Protein 2IM9 (pdb70)

Organism: Legionella pneumophila subsp. pneumophila (strain Philadelphia 1 / ATCC 33152 / DSM 7513) (NCBI:txid272624)

Solvent-accessible surface area: 14386 Å² total; per-residue (Å²): 126,5,42,48,35,9,116,94,0,43,58,33,2,95,136,19,6,120,102,45,88,150,130,62,14,34,66,19,2,25,95,1,0,40,129,6,95,48,25,113,54,36,139,26,0,4,0,13,0,33,142,12,92,38,4,24,65,2,75,16,16,22,43,0,1,10,17,66,12,0,0,14,1,0,0,0,0,0,2,0,50,33,14,94,25,0,62,77,0,5,72,21,0,11,1,81,94,7,129,97,37,15,38,37,40,17,51,10,20,9,23,4,11,10,42,65,0,65,162,21,13,0,3,102,46,26,0,68,66,0,101,40,146,162,146,110,53,31,13,88,130,0,64,2,80,0,50,36,33,70,33,2,93,72,29,83,59,115,23,2,56,34,92,181,150,68,132,112,43,26,101,115,36,16,108,64,1,55,66,105,0,166,90,39,128,68,39,119,4,101,5,21,18,0,9,17,117,15,0,8,26,146,114,130,51,40,119,76,1,5,69,55,2,44,47,4,0,0,0,0,2,0,48,13,136,51,86,27,135,152,111,58,1,1,38,30,1,11,35,31,5,0,0,0,0,77,74,147,143,87,7,39,0,6,2,0,8,82,149,121,37,93,2,15,34,25,18,0,43,72,58,0,63,148,14,84,103,24,117,34,21,101,0,0,0,0,0,26,24,75,18,155,153,25,80,30,98,137,90

B-factor: mean 21.65, std 7.44, range [11.05, 52.7]

Foldseek 3Di:
DQVVQVVVVQVVLQVVLVVVVVDWLLVQLVVLLVVLFPAFADVPQAALDCPALFAHHHHAGRRYYAQVNSVLQSLLSSQARHSVSSSQASLLQQFQLSDGDPVRGQPACFPRRVVRCVVQQFKDWCQQCLPDPVRGGQKDWFKWWAQQLQLLVQDDLVRGHHPDDDVVSSVVSSVVSSVVSNPDDIDIGTAIFRFPCRCQPVNHGPVSRVVPADRFKKKWWFFRFAACCVPRNTRGTTDGIAGWHADPNFTWGFGNDPVVRGTDTDRPSVVVSVVVVDPGTTGMIIMHTGDTHHDHNHD

Radius of gyration: 19.16 Å; Cα contacts (8 Å, |Δi|>4): 624; chains: 1; bounding box: 38×52×51 Å

InterPro domains:
  IPR010846 N-acetylmuramoyl-L-alanine amidase-like [PF07313] (82-327)
  IPR038765 Papain-like cysteine peptidase superfamily [SSF54001] (52-350)

Nearest PDB structures (foldseek):
  2im9-assembly1_A  TM=1.003E+00  e=8.802E-66  Legionella pneumophila subsp. pneumophila str. Philadelphia 1
  4h4j-assembly1_A  TM=7.558E-01  e=6.347E-14  Bacteroides uniformis ATCC 8492
  4q5k-assembly1_A  TM=7.364E-01  e=7.614E-14  Bacteroides uniformis ATCC 8492
  2p1g-assembly1_A  TM=7.403E-01  e=3.471E-13  Bacteroides fragilis YCH46
  2p1g-assembly2_B  TM=7.575E-01  e=1.319E-12  Bacteroides fragilis YCH46

CATH classification: 1.10.3670.10 (+2 more: 2.30.260.10, 1.10.287.520)

Structure (mmCIF, N/CA/C/O backbone):
data_2IM9
#
_entry.id   2IM9
#
_cell.length_a   48.892
_cell.length_b   71.052
_cell.length_c   83.904
_cell.angle_alpha   90.00
_cell.angle_beta   90.00
_cell.angle_gamma   90.00
#
_symmetry.space_group_name_H-M   'P 21 21 21'
#
loop_
_entity.id
_entity.type
_entity.pdbx_description
1 polymer 'Hypothetical protein'
2 water water
#
loop_
_atom_site.group_PDB
_atom_site.id
_atom_site.type_symbol
_atom_site.label_atom_id
_atom_site.label_alt_id
_atom_site.label_comp_id
_atom_site.label_asym_id
_atom_site.label_entity_id
_atom_site.label_seq_id
_atom_site.pdbx_PDB_ins_code
_atom_site.Cartn_x
_atom_site.Cartn_y
_atom_site.Cartn_z
_atom_site.occupancy
_atom_site.B_iso_or_equiv
_atom_site.auth_seq_id
_atom_site.auth_comp_id
_atom_site.auth_asym_id
_atom_site.auth_atom_id
_atom_site.pdbx_PDB_model_num
ATOM 1 N N . ASN A 1 26 ? 10.878 31.516 25.860 1.00 25.46 49 ASN A N 1
ATOM 2 C CA . ASN A 1 26 ? 9.823 32.354 25.220 1.00 23.64 49 ASN A CA 1
ATOM 3 C C . ASN A 1 26 ? 9.264 31.588 24.064 1.00 22.09 49 ASN A C 1
ATOM 4 O O . ASN A 1 26 ? 9.724 31.727 22.912 1.00 20.91 49 ASN A O 1
ATOM 9 N N . SER A 1 27 ? 8.265 30.778 24.387 1.00 20.22 50 SER A N 1
ATOM 10 C CA . SER A 1 27 ? 7.650 29.889 23.411 1.00 18.71 50 SER A CA 1
ATOM 11 C C . SER A 1 27 ? 7.035 30.595 22.224 1.00 18.06 50 SER A C 1
ATOM 12 O O . SER A 1 27 ? 7.185 30.118 21.106 1.00 17.55 50 SER A O 1
ATOM 15 N N . ALA A 1 28 ? 6.353 31.718 22.444 1.00 17.65 51 ALA A N 1
ATOM 16 C CA . ALA A 1 28 ? 5.779 32.438 21.307 1.00 17.41 51 ALA A CA 1
ATOM 17 C C . ALA A 1 28 ? 6.865 32.899 20.337 1.00 17.00 51 ALA A C 1
ATOM 18 O O . ALA A 1 28 ? 6.699 32.801 19.122 1.00 17.55 51 ALA A O 1
ATOM 20 N N . ALA A 1 29 ? 7.980 33.391 20.870 1.00 16.60 52 ALA A N 1
ATOM 21 C CA . ALA A 1 29 ? 9.079 33.881 20.019 1.00 16.73 52 ALA A CA 1
ATOM 22 C C . ALA A 1 29 ? 9.735 32.755 19.235 1.00 16.33 52 ALA A C 1
ATOM 23 O O . ALA A 1 29 ? 10.105 32.923 18.072 1.00 15.64 52 ALA A O 1
ATOM 25 N N . ILE A 1 30 ? 9.887 31.606 19.891 1.00 15.91 53 ILE A N 1
ATOM 26 C CA . ILE A 1 30 ? 10.445 30.428 19.252 1.00 15.93 53 ILE A CA 1
ATOM 27 C C . ILE A 1 30 ? 9.567 29.983 18.077 1.00 15.68 53 ILE A C 1
ATOM 28 O O . ILE A 1 30 ? 10.057 29.721 16.973 1.00 14.98 53 ILE A O 1
ATOM 33 N N . GLU A 1 31 ? 8.260 29.941 18.311 1.00 15.53 54 GLU A N 1
ATOM 34 C CA . GLU A 1 31 ? 7.321 29.587 17.247 1.00 16.37 54 GLU A CA 1
ATOM 35 C C . GLU A 1 31 ? 7.346 30.594 16.103 1.00 17.34 54 GLU A C 1
ATOM 36 O O . GLU A 1 31 ? 7.211 30.211 14.929 1.00 17.40 54 GLU A O 1
ATOM 42 N N . GLU A 1 32 ? 7.518 31.873 16.435 1.00 17.80 55 GLU A N 1
ATOM 43 C CA . GLU A 1 32 ? 7.548 32.920 15.406 1.00 19.05 55 GLU A CA 1
ATOM 44 C C . GLU A 1 32 ? 8.742 32.748 14.503 1.00 19.02 55 GLU A C 1
ATOM 45 O O . GLU A 1 32 ? 8.626 32.913 13.278 1.00 19.40 55 GLU A O 1
ATOM 51 N N . GLN A 1 33 ? 9.887 32.413 15.096 1.00 18.98 56 GLN A N 1
ATOM 52 C CA . GLN A 1 33 ? 11.097 32.104 14.321 1.00 20.38 56 GLN A CA 1
ATOM 53 C C . GLN A 1 33 ? 10.840 30.921 13.394 1.00 18.96 56 GLN A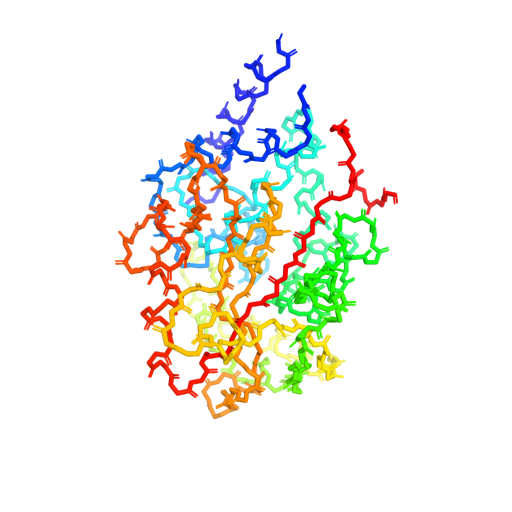 C 1
ATOM 54 O O . GLN A 1 33 ? 11.241 30.935 12.215 1.00 18.83 56 GLN A O 1
ATOM 60 N N . ALA A 1 34 ? 10.190 29.886 13.930 1.00 17.88 57 ALA A N 1
ATOM 61 C CA . ALA A 1 34 ? 9.860 28.701 13.125 1.00 17.41 57 ALA A CA 1
ATOM 62 C C . ALA A 1 34 ? 8.908 29.028 11.982 1.00 17.36 57 ALA A C 1
ATOM 63 O O . ALA A 1 34 ? 9.060 28.485 10.885 1.00 17.28 57 ALA A O 1
ATOM 65 N N . ASN A 1 35 ? 7.906 29.878 12.236 1.00 17.78 58 ASN A N 1
ATOM 66 C CA . ASN A 1 35 ? 6.990 30.307 11.166 1.00 17.87 58 ASN A CA 1
ATOM 67 C C . ASN A 1 35 ? 7.752 30.921 9.991 1.00 18.37 58 ASN A C 1
ATOM 68 O O . ASN A 1 35 ? 7.486 30.593 8.834 1.00 17.76 58 ASN A O 1
ATOM 73 N N . SER A 1 36 ? 8.719 31.787 10.289 1.00 18.38 59 SER A N 1
ATOM 74 C CA . SER A 1 36 ? 9.510 32.432 9.250 1.00 19.40 59 SER A CA 1
ATOM 75 C C . SER A 1 36 ? 10.343 31.402 8.474 1.00 19.24 59 SER A C 1
ATOM 76 O O . SER A 1 36 ? 10.305 31.387 7.247 1.00 19.15 59 SER A O 1
ATOM 79 N N . SER A 1 37 ? 11.036 30.509 9.189 1.00 18.57 60 SER A N 1
ATOM 80 C CA A SER A 1 37 ? 11.890 29.486 8.566 0.50 18.16 60 SER A CA 1
ATOM 81 C CA B SER A 1 37 ? 11.890 29.489 8.567 0.50 18.52 60 SER A CA 1
ATOM 82 C C . SER A 1 37 ? 11.120 28.468 7.726 1.00 18.56 60 SER A C 1
ATOM 83 O O . SER A 1 37 ? 11.563 28.080 6.635 1.00 18.82 60 SER A O 1
ATOM 88 N N . ILE A 1 38 ? 9.974 28.037 8.237 1.00 17.23 61 ILE A N 1
ATOM 89 C CA . ILE A 1 38 ? 9.125 27.059 7.552 1.00 17.38 61 ILE A CA 1
ATOM 90 C C . ILE A 1 38 ? 8.467 27.657 6.303 1.00 17.53 61 ILE A C 1
ATOM 91 O O . ILE A 1 38 ? 8.434 27.010 5.248 1.00 17.35 61 ILE A O 1
ATOM 96 N N . ARG A 1 39 ? 7.954 28.888 6.420 1.00 18.56 62 ARG A N 1
ATOM 97 C CA . ARG A 1 39 ? 7.418 29.590 5.258 1.00 20.02 62 ARG A CA 1
ATOM 98 C C . ARG A 1 39 ? 8.454 29.595 4.142 1.00 21.16 62 ARG A C 1
ATOM 99 O O . ARG A 1 39 ? 8.128 29.274 2.996 1.00 21.56 62 ARG A O 1
ATOM 107 N N . LYS A 1 40 ? 9.697 29.961 4.484 1.00 21.92 63 LYS A N 1
ATOM 108 C CA . LYS A 1 40 ? 10.793 30.008 3.507 1.00 23.05 63 LYS A CA 1
ATOM 109 C C . LYS A 1 40 ? 11.139 28.645 2.954 1.00 22.08 63 LYS A C 1
ATOM 110 O O . LYS A 1 40 ? 11.393 28.514 1.751 1.00 22.07 63 LYS A O 1
ATOM 116 N N . LEU A 1 41 ? 11.156 27.630 3.820 1.00 21.04 64 LEU A N 1
ATOM 117 C CA . LEU A 1 41 ? 11.436 26.273 3.371 1.00 21.56 64 LEU A CA 1
ATOM 118 C C . LEU A 1 41 ? 10.499 25.883 2.237 1.00 21.58 64 LEU A C 1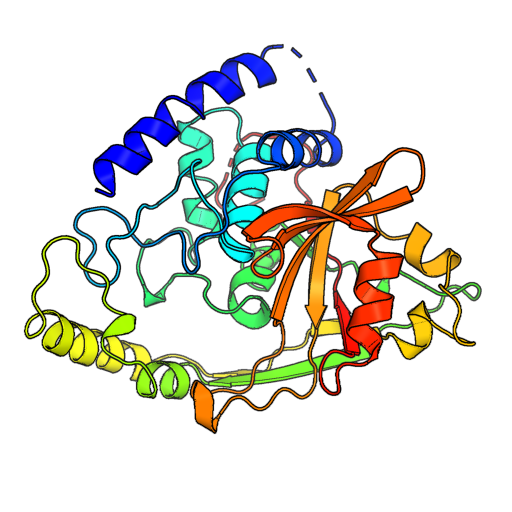
ATOM 119 O O . LEU A 1 41 ? 10.951 25.403 1.195 1.00 21.09 64 LEU A O 1
ATOM 124 N N . TYR A 1 42 ? 9.200 26.117 2.431 1.00 21.81 65 TYR A N 1
ATOM 125 C CA . TYR A 1 42 ? 8.204 25.740 1.421 1.00 22.49 65 TYR A CA 1
ATOM 126 C C . TYR A 1 42 ? 8.332 26.495 0.123 1.00 24.38 65 TYR A C 1
ATOM 127 O O . TYR A 1 42 ? 8.120 25.919 -0.939 1.00 25.35 65 TYR A O 1
ATOM 136 N N . HIS A 1 43 ? 8.693 27.769 0.205 1.00 26.82 66 HIS A N 1
ATOM 137 C CA . HIS A 1 43 ? 8.973 28.549 -1.000 1.00 29.77 66 HIS A CA 1
ATOM 138 C C . HIS A 1 43 ? 10.032 27.845 -1.842 1.00 31.13 66 HIS A C 1
ATOM 139 O O . HIS A 1 43 ? 9.865 27.704 -3.053 1.00 31.76 66 HIS A O 1
ATOM 146 N N . THR A 1 44 ? 11.086 27.353 -1.193 1.00 32.26 67 THR A N 1
ATOM 147 C CA . THR A 1 44 ? 12.121 26.578 -1.881 1.00 33.73 67 THR A CA 1
ATOM 148 C C . THR A 1 44 ? 11.574 25.245 -2.387 1.00 34.21 67 THR A C 1
ATOM 149 O O . THR A 1 44 ? 11.768 24.899 -3.559 1.00 35.14 67 THR A O 1
ATOM 153 N N . LEU A 1 45 ? 10.890 24.503 -1.517 1.00 34.38 68 LEU A N 1
ATOM 154 C CA . LEU A 1 45 ? 10.391 23.175 -1.872 1.00 34.86 68 LEU A CA 1
ATOM 155 C C . LEU A 1 45 ? 9.372 23.216 -2.999 1.00 35.31 68 LEU A C 1
ATOM 156 O O . LEU A 1 45 ? 9.432 22.400 -3.916 1.00 35.54 68 LEU A O 1
ATOM 161 N N . ASN A 1 46 ? 8.445 24.169 -2.930 1.00 35.45 69 ASN A N 1
ATOM 162 C CA . ASN A 1 46 ? 7.342 24.223 -3.886 1.00 36.24 69 ASN A CA 1
ATOM 163 C C . ASN A 1 46 ? 7.746 24.655 -5.296 1.00 37.19 69 ASN A C 1
ATOM 164 O O . ASN A 1 46 ? 6.936 24.569 -6.221 1.00 37.56 69 ASN A O 1
ATOM 169 N N . THR A 1 47 ? 8.983 25.119 -5.459 1.00 38.29 70 THR A N 1
ATOM 170 C CA . THR A 1 47 ? 9.498 25.416 -6.794 1.00 39.66 70 THR A CA 1
ATOM 171 C C . THR A 1 47 ? 10.102 24.148 -7.382 1.00 40.00 70 THR A C 1
ATOM 172 O O . THR A 1 47 ? 10.139 23.982 -8.604 1.00 41.03 70 THR A O 1
ATOM 176 N N . THR A 1 51 ? 8.933 15.572 -6.257 1.00 32.14 74 THR A N 1
ATOM 177 C CA . THR A 1 51 ? 9.817 14.471 -5.876 1.00 31.12 74 THR A CA 1
ATOM 178 C C . THR A 1 51 ? 9.077 13.511 -4.948 1.00 29.75 74 THR A C 1
ATOM 179 O O . THR A 1 51 ? 8.083 13.885 -4.312 1.00 29.82 74 THR A O 1
ATOM 183 N N . SER A 1 52 ? 9.583 12.280 -4.864 1.00 27.55 75 SER A N 1
ATOM 184 C CA . SER A 1 52 ? 8.991 11.232 -4.039 1.00 25.27 75 SER A CA 1
ATOM 185 C C . SER A 1 52 ? 8.952 11.613 -2.549 1.00 23.97 75 SER A C 1
ATOM 186 O O . SER A 1 52 ? 9.709 12.487 -2.090 1.00 22.69 75 SER A O 1
ATOM 189 N N . MET A 1 53 ? 8.067 10.960 -1.804 1.00 22.16 76 MET A N 1
ATOM 190 C CA . MET A 1 53 ? 7.947 11.249 -0.376 1.00 20.86 76 MET A CA 1
ATOM 191 C C . MET A 1 53 ? 9.239 10.876 0.347 1.00 20.65 76 MET A C 1
ATOM 192 O O . MET A 1 53 ? 9.670 11.606 1.231 1.00 19.15 76 MET A O 1
ATOM 197 N N . ALA A 1 54 ? 9.866 9.761 -0.043 1.00 19.59 77 ALA A N 1
ATOM 198 C CA . ALA A 1 54 ? 11.143 9.378 0.569 1.00 20.58 77 ALA A CA 1
ATOM 199 C C . ALA A 1 54 ? 12.228 10.444 0.347 1.00 20.41 77 ALA A C 1
ATOM 200 O O . ALA A 1 54 ? 13.010 10.760 1.258 1.00 19.98 77 ALA A O 1
ATOM 202 N N . ASP A 1 55 ? 12.255 11.025 -0.853 1.00 20.63 78 ASP A N 1
ATOM 203 C CA . ASP A 1 55 ? 13.218 12.082 -1.155 1.00 21.40 78 ASP A CA 1
ATOM 204 C C . ASP A 1 55 ? 12.897 13.373 -0.406 1.00 20.46 78 ASP A C 1
ATOM 205 O O . ASP A 1 55 ? 13.806 14.082 0.007 1.00 20.29 78 ASP A O 1
ATOM 210 N N . ARG A 1 56 ? 11.615 13.674 -0.231 1.00 19.41 79 ARG A N 1
ATOM 211 C CA . ARG A 1 56 ? 11.217 14.806 0.626 1.00 18.60 79 ARG A CA 1
ATOM 212 C C . ARG A 1 56 ? 11.722 14.623 2.068 1.00 17.86 79 ARG A C 1
ATOM 213 O O . ARG A 1 56 ? 12.296 15.526 2.681 1.00 16.87 79 ARG A O 1
ATOM 221 N N . ILE A 1 57 ? 11.481 13.437 2.606 1.00 17.50 80 ILE A N 1
ATOM 222 C CA . ILE A 1 57 ? 11.939 13.113 3.963 1.00 16.52 80 ILE A CA 1
ATOM 223 C C . ILE A 1 57 ? 13.450 13.241 4.039 1.00 17.04 80 ILE A C 1
ATOM 224 O O . ILE A 1 57 ? 13.966 13.772 5.003 1.00 15.98 80 ILE A O 1
ATOM 229 N N . SER A 1 58 ? 14.165 12.748 3.021 1.00 17.45 81 SER A N 1
ATOM 230 C CA A SER A 1 58 ? 15.624 12.842 3.042 0.50 17.91 81 SER A CA 1
ATOM 231 C CA B SER A 1 58 ? 15.623 12.845 3.000 0.50 17.80 81 SER A CA 1
ATOM 232 C C . SER A 1 58 ? 16.087 14.295 3.016 1.00 17.95 81 SER A C 1
ATOM 233 O O . SER A 1 58 ? 16.949 14.676 3.795 1.00 18.50 81 SER A O 1
ATOM 238 N N . GLN A 1 59 ? 15.508 15.101 2.125 1.00 18.26 82 GLN A N 1
ATOM 239 C CA . GLN A 1 59 ? 15.894 16.498 1.992 1.00 18.65 82 GLN A CA 1
ATOM 240 C C . GLN A 1 59 ? 15.591 17.306 3.235 1.00 18.25 82 GLN A C 1
ATOM 241 O O . GLN A 1 59 ? 16.448 18.029 3.725 1.00 18.38 82 GLN A O 1
ATOM 247 N N . ILE A 1 60 ? 14.383 17.140 3.775 1.00 17.00 83 ILE A N 1
ATOM 248 C CA . ILE A 1 60 ? 13.966 17.901 4.962 1.00 17.14 83 ILE A CA 1
ATOM 249 C C . ILE A 1 60 ? 14.743 17.467 6.216 1.00 16.78 83 ILE A C 1
ATOM 250 O O . ILE A 1 60 ? 15.213 18.298 6.995 1.00 16.78 83 ILE A O 1
ATOM 255 N N . SER A 1 61 ? 14.890 16.158 6.403 1.00 16.82 84 SER A N 1
ATOM 256 C CA . SER A 1 61 ? 15.680 15.676 7.522 1.00 16.37 84 SER A CA 1
ATOM 257 C C . SER A 1 61 ? 17.129 16.203 7.439 1.00 16.99 84 SER A C 1
ATOM 258 O O . SER A 1 61 ? 17.696 16.627 8.441 1.00 16.41 84 SER A O 1
ATOM 261 N N . ALA A 1 62 ? 17.695 16.240 6.230 1.00 16.66 85 ALA A N 1
ATOM 262 C CA . ALA A 1 62 ? 19.059 16.755 6.024 1.00 18.10 85 ALA A CA 1
ATOM 263 C C . ALA A 1 62 ? 19.181 18.239 6.367 1.00 18.98 85 ALA A C 1
ATOM 264 O O . ALA A 1 62 ? 20.188 18.670 6.921 1.00 19.84 85 ALA A O 1
ATOM 266 N N . TYR A 1 63 ? 18.142 18.997 6.061 1.00 20.66 86 TYR A N 1
ATOM 267 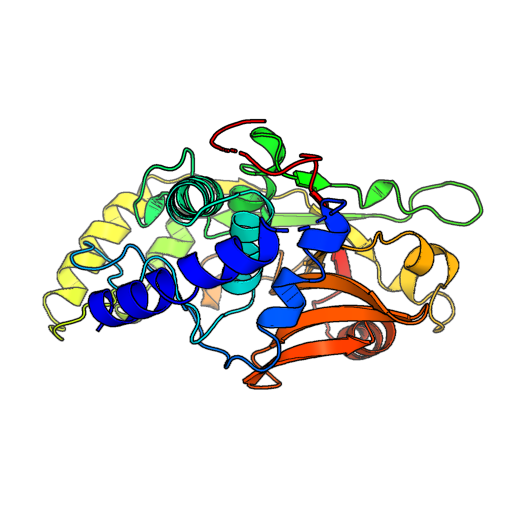C CA . TYR A 1 63 ? 18.143 20.451 6.273 1.00 22.51 86 TYR A CA 1
ATOM 268 C C . TYR A 1 63 ? 18.390 20.799 7.740 1.00 22.22 86 TYR A C 1
ATOM 269 O O . TYR A 1 63 ? 18.963 21.851 8.054 1.00 23.27 86 TYR A O 1
ATOM 278 N N . PHE A 1 64 ? 17.961 19.912 8.640 1.00 21.11 87 PHE A N 1
ATOM 279 C CA . PHE A 1 64 ? 18.111 20.141 10.081 1.00 20.75 87 PHE A CA 1
ATOM 280 C C . PHE A 1 64 ? 19.329 19.474 10.705 1.00 20.10 87 PHE A C 1
ATOM 281 O O . PHE A 1 64 ? 19.483 19.527 11.909 1.00 19.58 87 PHE A O 1
ATOM 289 N N . LYS A 1 65 ? 20.176 18.811 9.910 1.00 20.84 88 LYS A N 1
ATOM 290 C CA . LYS A 1 65 ? 21.405 18.239 10.482 1.00 21.65 88 LYS A CA 1
ATOM 291 C C . LYS A 1 65 ? 22.214 19.336 11.181 1.00 21.37 88 LYS A C 1
ATOM 292 O O . LYS A 1 65 ? 22.310 20.468 10.676 1.00 21.79 88 LYS A O 1
ATOM 298 N N . GLY A 1 66 ? 22.776 18.994 12.337 1.00 20.98 89 GLY A N 1
ATOM 299 C CA . GLY A 1 66 ? 23.570 19.925 13.128 1.00 20.95 89 GLY A CA 1
ATOM 300 C C . GLY A 1 66 ? 22.798 20.776 14.120 1.00 20.47 89 GLY A C 1
ATOM 301 O O . GLY A 1 66 ? 23.403 21.461 14.943 1.00 20.61 89 GLY A O 1
ATOM 302 N N . THR A 1 67 ? 21.467 20.740 14.049 1.00 19.61 90 THR A N 1
ATOM 303 C CA . THR A 1 67 ? 20.611 21.415 15.035 1.00 19.24 90 THR A CA 1
ATOM 304 C C . THR A 1 67 ? 20.737 20.748 16.402 1.00 18.87 90 THR A C 1
ATOM 305 O O . THR A 1 67 ? 20.749 19.516 16.507 1.00 18.40 90 THR A O 1
ATOM 309 N N . LYS A 1 68 ? 20.811 21.558 17.456 1.00 18.63 91 LYS A N 1
ATOM 310 C CA . LYS A 1 68 ? 21.128 21.044 18.775 1.00 19.29 91 LYS A CA 1
ATOM 311 C C . LYS A 1 68 ? 20.032 20.152 19.336 1.00 19.31 91 LYS A C 1
ATOM 312 O O . LYS A 1 68 ? 18.860 20.284 18.969 1.00 19.23 91 LYS A O 1
ATOM 318 N N . TYR A 1 69 ? 20.436 19.273 20.243 1.00 18.75 92 TYR A N 1
ATOM 319 C CA . TYR A 1 69 ? 19.534 18.405 20.963 1.00 18.93 92 TYR A CA 1
ATOM 320 C C . TYR A 1 69 ? 18.936 19.170 22.128 1.00 18.49 92 TYR A C 1
ATOM 321 O O . TYR A 1 69 ? 19.671 19.809 22.893 1.00 19.23 92 TYR A O 1
ATOM 330 N N . ILE A 1 70 ? 17.609 19.143 22.249 1.00 18.13 93 ILE A N 1
ATOM 331 C CA . ILE A 1 70 ? 16.939 19.629 23.455 1.00 18.21 93 ILE A CA 1
ATOM 332 C C . ILE A 1 70 ? 15.983 18.549 23.947 1.00 18.61 93 ILE A C 1
ATOM 333 O O . ILE A 1 70 ? 15.043 18.188 23.243 1.00 17.93 93 ILE A O 1
ATOM 338 N N . LEU A 1 71 ? 16.231 18.029 25.142 1.00 18.32 94 LEU A N 1
ATOM 339 C CA . LEU A 1 71 ? 15.349 17.024 25.712 1.00 19.56 94 LEU A CA 1
ATOM 340 C C . LEU A 1 71 ? 13.950 17.604 25.906 1.00 18.69 94 LEU A C 1
ATOM 341 O O . LEU A 1 71 ? 13.809 18.687 26.474 1.00 19.30 94 LEU A O 1
ATOM 346 N N . GLY A 1 72 ? 12.925 16.899 25.423 1.00 18.71 95 GLY A N 1
ATOM 347 C CA . GLY A 1 72 ? 11.534 17.365 25.596 1.00 17.40 95 GLY A CA 1
ATOM 348 C C . GLY A 1 72 ? 11.319 18.708 24.902 1.00 17.31 95 GLY A C 1
ATOM 349 O O . GLY A 1 72 ? 10.881 19.678 25.514 1.00 17.64 95 GLY A O 1
ATOM 350 N N . SER A 1 73 ? 11.642 18.758 23.616 1.00 16.37 96 SER A N 1
ATOM 351 C CA . SER A 1 73 ? 11.704 20.019 22.862 1.00 16.19 96 SER A CA 1
ATOM 352 C C . SER A 1 73 ? 10.377 20.768 22.755 1.00 15.25 96 SER A C 1
ATOM 353 O O . SER A 1 73 ? 10.370 21.995 22.641 1.00 14.78 96 SER A O 1
ATOM 356 N N . LEU A 1 74 ? 9.270 20.021 22.734 1.00 14.25 97 LEU A N 1
ATOM 357 C CA . LEU A 1 74 ? 7.948 20.598 22.439 1.00 13.49 97 LEU A CA 1
ATOM 358 C C . LEU A 1 74 ? 6.973 20.393 23.577 1.00 14.22 97 LEU A C 1
ATOM 359 O O . LEU A 1 74 ? 7.079 19.422 24.346 1.00 15.41 97 LEU A O 1
ATOM 364 N N . GLY A 1 75 ? 6.000 21.295 23.655 1.00 13.54 98 GLY A N 1
ATOM 365 C CA . GLY A 1 75 ? 4.887 21.165 24.584 1.00 14.91 98 GLY A CA 1
ATOM 366 C C . GLY A 1 75 ? 3.567 21.494 23.898 1.00 14.90 98 GLY A C 1
ATOM 367 O O . GLY A 1 75 ? 3.377 21.222 22.700 1.00 15.88 98 GLY A O 1
ATOM 368 N N . GLU A 1 76 ? 2.633 22.054 24.664 1.00 14.92 99 GLU A N 1
ATOM 369 C CA . GLU A 1 76 ? 1.316 22.402 24.132 1.00 15.17 99 GLU A CA 1
ATOM 370 C C . GLU A 1 76 ? 1.226 23.881 23.743 1.00 15.75 99 GLU A C 1
ATOM 371 O O . GLU A 1 76 ? 0.190 24.328 23.244 1.00 15.67 99 GLU A O 1
ATOM 377 N N . GLY A 1 77 ? 2.320 24.616 23.930 1.00 15.04 100 GLY A N 1
ATOM 378 C CA . GLY A 1 77 ? 2.411 25.989 23.437 1.00 16.00 100 GLY A CA 1
ATOM 379 C C . GLY A 1 77 ? 2.220 27.059 24.493 1.00 16.74 100 GLY A C 1
ATOM 380 O O . GLY A 1 77 ? 1.987 26.769 25.678 1.00 16.72 100 GLY A O 1
ATOM 381 N N . PRO A 1 78 ? 2.278 28.327 24.068 1.00 16.66 101 PRO A N 1
ATOM 382 C CA . PRO A 1 78 ? 2.069 29.425 24.994 1.00 18.39 101 PRO A CA 1
ATOM 383 C C . PRO A 1 78 ? 0.711 29.260 25.665 1.00 18.05 101 PRO A C 1
ATOM 384 O O . PRO A 1 78 ? -0.237 28.762 25.041 1.00 20.19 101 PRO A O 1
ATOM 388 N N . ASN A 1 79 ? 0.620 29.650 26.929 1.00 18.51 102 ASN A N 1
ATOM 389 C CA . ASN A 1 79 ? -0.624 29.607 27.666 1.00 18.34 102 ASN A CA 1
ATOM 390 C C . ASN A 1 79 ? -1.150 28.202 27.946 1.00 17.36 102 ASN A C 1
ATOM 391 O O . ASN A 1 79 ? -2.275 28.059 28.419 1.00 16.67 102 ASN A O 1
ATOM 396 N N . ALA A 1 80 ? -0.350 27.170 27.662 1.00 15.74 103 ALA A N 1
ATOM 397 C CA . ALA A 1 80 ? -0.816 25.806 27.904 1.00 15.43 103 ALA A CA 1
ATOM 398 C C . ALA A 1 80 ? -0.988 25.524 29.396 1.00 15.09 103 ALA A C 1
ATOM 399 O O . ALA A 1 80 ? -0.329 26.142 30.228 1.00 15.24 103 ALA A O 1
ATOM 401 N N . ARG A 1 81 ? -1.863 24.584 29.735 1.00 14.81 104 ARG A N 1
ATOM 402 C CA . ARG A 1 81 ? -2.168 24.337 31.148 1.00 14.52 104 ARG A CA 1
ATOM 403 C C . ARG A 1 81 ? -0.998 23.648 31.851 1.00 15.38 104 ARG A C 1
ATOM 404 O O . ARG A 1 81 ? -0.676 23.988 32.992 1.00 15.40 104 ARG A O 1
ATOM 412 N N . TYR A 1 82 ? -0.385 22.659 31.188 1.00 14.76 105 TYR A N 1
ATOM 413 C CA . TYR A 1 82 ? 0.635 21.826 31.861 1.00 15.04 105 TYR A CA 1
ATOM 414 C C . TYR A 1 82 ? 2.040 22.000 31.310 1.00 15.18 105 TYR A C 1
ATOM 415 O O . TYR A 1 82 ? 3.009 21.926 32.064 1.00 16.50 105 TYR A O 1
ATOM 424 N N . ASP A 1 83 ? 2.165 22.194 29.997 1.00 14.56 106 ASP A N 1
ATOM 425 C CA . ASP A 1 83 ? 3.485 22.231 29.373 1.00 13.78 106 ASP A CA 1
ATOM 426 C C . ASP A 1 83 ? 3.523 23.319 28.313 1.00 14.12 106 ASP A C 1
ATOM 427 O O . ASP A 1 83 ? 2.991 23.139 27.220 1.00 12.83 106 ASP A O 1
ATOM 432 N N . GLN A 1 84 ? 4.151 24.444 28.661 1.00 13.92 107 GLN A N 1
ATOM 433 C CA . GLN A 1 84 ? 4.127 25.665 27.825 1.00 14.43 107 GLN A CA 1
ATOM 434 C C . GLN A 1 84 ? 5.347 25.794 26.916 1.00 14.81 107 GLN A C 1
ATOM 435 O O . GLN A 1 84 ? 5.651 26.888 26.396 1.00 15.26 107 GLN A O 1
ATOM 441 N N . PHE A 1 85 ? 6.046 24.678 26.704 1.00 13.77 108 PHE A N 1
ATOM 442 C CA . PHE A 1 85 ? 7.057 24.642 25.648 1.00 14.02 108 PHE A CA 1
ATOM 443 C C . PHE A 1 85 ? 6.371 24.785 24.271 1.00 14.10 108 PHE A C 1
ATOM 444 O O . PHE A 1 85 ? 5.156 24.523 24.144 1.00 14.94 108 PHE A O 1
ATOM 452 N N . PRO A 1 86 ? 7.132 25.218 23.251 1.00 14.73 109 PRO A N 1
ATOM 453 C CA . PRO A 1 86 ? 6.526 25.561 21.963 1.00 14.22 109 PRO A CA 1
ATOM 454 C C . PRO A 1 86 ? 5.882 24.350 21.290 1.00 13.99 109 PRO A C 1
ATOM 455 O O . PRO A 1 86 ? 6.284 23.205 21.524 1.00 14.56 109 PRO A O 1
ATOM 459 N N . ARG A 1 87 ? 4.904 24.619 20.431 1.00 13.04 110 ARG A N 1
ATOM 460 C CA . ARG A 1 87 ? 4.237 23.568 19.669 1.00 13.64 110 ARG A CA 1
ATOM 461 C C . ARG A 1 87 ? 5.089 22.993 18.540 1.00 13.79 110 ARG A C 1
ATOM 462 O O . ARG A 1 87 ? 4.902 21.834 18.122 1.00 13.47 110 ARG A O 1
ATOM 470 N N . TYR A 1 88 ? 6.004 23.819 18.036 1.00 14.09 111 TYR A N 1
ATOM 471 C CA . TYR A 1 88 ? 7.005 23.419 17.035 1.00 13.86 111 TYR A CA 1
ATOM 472 C C . TYR A 1 88 ? 8.153 24.436 17.076 1.00 13.71 111 TYR A C 1
ATOM 473 O O . TYR A 1 88 ? 7.993 25.561 17.573 1.00 13.28 111 TYR A O 1
ATOM 482 N N . ARG A 1 89 ? 9.316 24.019 16.595 1.00 13.30 112 ARG A N 1
ATOM 483 C CA . ARG A 1 89 ? 10.499 24.877 16.617 1.00 13.83 112 ARG A CA 1
ATOM 484 C C . ARG A 1 89 ? 11.534 24.374 15.636 1.00 14.47 112 ARG A C 1
ATOM 485 O O . ARG A 1 89 ? 11.480 23.213 15.202 1.00 14.91 112 ARG A O 1
ATOM 493 N N . VAL A 1 90 ? 12.492 25.234 15.293 1.00 14.73 113 VAL A N 1
ATOM 494 C CA . VAL A 1 90 ? 13.563 24.819 14.368 1.00 16.52 113 VAL A CA 1
ATOM 495 C C . VAL A 1 90 ? 14.951 24.952 14.978 1.00 16.88 113 VAL A C 1
ATOM 496 O O . VAL A 1 90 ? 15.952 24.747 14.282 1.00 19.04 113 VAL A O 1
ATOM 500 N N . ASP A 1 91 ? 15.012 25.305 16.255 1.00 17.98 114 ASP A N 1
ATOM 501 C CA . ASP A 1 91 ? 16.280 25.588 16.944 1.00 18.68 114 ASP A CA 1
ATOM 502 C C . ASP A 1 91 ? 16.777 24.414 17.806 1.00 18.45 114 ASP A C 1
ATOM 503 O O . ASP A 1 91 ? 17.857 24.477 18.388 1.00 18.40 114 ASP A O 1
ATOM 508 N N . GLY A 1 92 ? 15.986 23.347 17.896 1.00 17.51 115 GLY A N 1
ATOM 509 C CA . GLY A 1 92 ? 16.355 22.211 18.747 1.00 16.61 115 GLY A CA 1
ATOM 510 C C . GLY A 1 92 ? 15.357 21.085 18.566 1.00 16.66 115 GLY A C 1
ATOM 511 O O . GLY A 1 92 ? 14.207 21.346 18.215 1.00 15.05 115 GLY A O 1
ATOM 512 N N . PHE A 1 93 ? 15.809 19.854 18.797 1.00 15.63 116 PHE A N 1
ATOM 513 C CA . PHE A 1 93 ? 14.981 18.653 18.681 1.00 15.54 116 PHE A CA 1
ATOM 514 C C . PHE A 1 93 ? 15.353 17.608 19.709 1.00 15.86 116 PHE A C 1
ATOM 515 O O . PHE A 1 93 ? 16.515 17.539 20.127 1.00 15.59 116 PHE A O 1
ATOM 523 N N . ASP A 1 94 ? 14.392 16.755 20.075 1.00 14.79 117 ASP A N 1
ATOM 524 C CA . ASP A 1 94 ? 14.748 15.474 20.675 1.00 15.51 117 ASP A CA 1
ATOM 525 C C . ASP A 1 94 ? 14.425 14.368 19.661 1.00 14.44 117 ASP A C 1
ATOM 526 O O . ASP A 1 94 ? 14.023 14.672 18.533 1.00 13.85 117 ASP A O 1
ATOM 531 N N . CYS A 1 95 ? 14.624 13.096 20.000 1.00 14.93 118 CYS A N 1
ATOM 532 C CA . CYS A 1 95 ? 14.475 12.091 18.951 1.00 15.59 118 CYS A CA 1
ATOM 533 C C . CYS A 1 95 ? 13.053 12.057 18.401 1.00 15.30 118 CYS A C 1
ATOM 534 O O . CYS A 1 95 ? 12.855 11.892 17.191 1.00 16.34 118 CYS A O 1
ATOM 537 N N . ASP A 1 96 ? 12.074 12.235 19.291 1.00 15.86 119 ASP A N 1
ATOM 538 C CA . ASP A 1 96 ? 10.652 12.169 18.923 1.00 15.99 119 ASP A CA 1
ATOM 539 C C . ASP A 1 96 ? 10.218 13.403 18.148 1.00 14.76 119 ASP A C 1
ATOM 540 O O . ASP A 1 96 ? 9.539 13.291 17.138 1.00 14.53 119 ASP A O 1
ATOM 545 N N . THR A 1 97 ? 10.594 14.583 18.627 1.00 13.80 120 THR A N 1
ATOM 546 C CA . THR A 1 97 ? 10.178 15.814 17.956 1.00 14.36 120 THR A CA 1
ATOM 547 C C . THR A 1 97 ? 10.847 15.978 16.586 1.00 14.21 120 THR A C 1
ATOM 548 O O . THR A 1 97 ? 10.260 16.572 15.669 1.00 14.62 120 THR A O 1
ATOM 552 N N . TYR A 1 98 ? 12.063 15.465 16.434 1.00 12.87 121 TYR A N 1
ATOM 553 C CA . TYR A 1 98 ? 12.707 15.480 15.129 1.00 13.45 121 TYR A CA 1
ATOM 554 C C . TYR A 1 98 ? 11.891 14.694 14.110 1.00 12.97 121 TYR A C 1
ATOM 555 O O . TYR A 1 98 ? 11.583 15.182 13.029 1.00 13.05 121 TYR A O 1
ATOM 564 N N . VAL A 1 99 ? 11.535 13.461 14.455 1.00 13.56 122 VAL A N 1
ATOM 565 C CA . VAL A 1 99 ? 10.796 12.627 13.511 1.00 13.01 122 VAL A CA 1
ATOM 566 C C . VAL A 1 99 ? 9.427 13.253 13.209 1.00 13.56 122 VAL A C 1
ATOM 567 O O . VAL A 1 99 ? 9.021 13.340 12.042 1.00 13.25 122 VAL A O 1
ATOM 571 N N . ASN A 1 100 ? 8.738 13.713 14.252 1.00 13.61 123 ASN A N 1
ATOM 572 C CA . ASN A 1 100 ? 7.425 14.340 14.072 1.00 14.22 123 ASN A CA 1
ATOM 573 C C . ASN A 1 100 ? 7.489 15.586 13.190 1.00 14.12 123 ASN A C 1
ATOM 574 O O . ASN A 1 100 ? 6.625 15.804 12.327 1.00 14.10 123 ASN A O 1
ATOM 579 N N . THR A 1 101 ? 8.500 16.406 13.423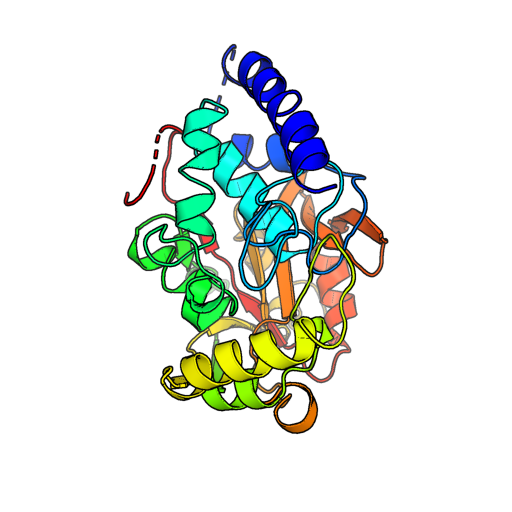 1.00 13.24 124 THR A N 1
ATOM 580 C CA . THR A 1 101 ? 8.630 17.653 12.665 1.00 13.49 124 THR A CA 1
ATOM 581 C C . THR A 1 101 ? 8.957 17.347 11.198 1.00 14.04 124 THR A C 1
ATOM 582 O O . THR A 1 101 ? 8.305 17.873 10.289 1.00 13.66 124 THR A O 1
ATOM 586 N N . VAL A 1 102 ? 9.925 16.465 10.968 1.00 13.73 125 VAL A N 1
ATOM 587 C CA . VAL A 1 102 ? 10.303 16.119 9.590 1.00 13.69 125 VAL A CA 1
ATOM 588 C C . VAL A 1 102 ? 9.120 15.511 8.816 1.00 13.97 125 VAL A C 1
ATOM 589 O O . VAL A 1 102 ? 8.824 15.943 7.693 1.00 14.80 125 VAL A O 1
ATOM 593 N N . LEU A 1 103 ? 8.448 14.526 9.418 1.00 13.81 126 L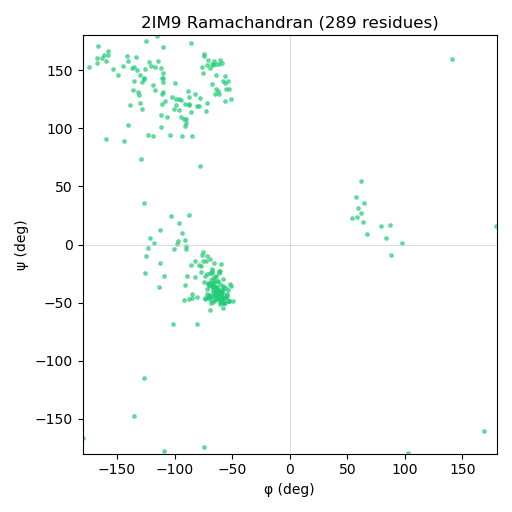EU A N 1
ATOM 594 C CA . LEU A 1 103 ? 7.303 13.889 8.768 1.00 14.64 126 LEU A CA 1
ATOM 595 C C . LEU A 1 103 ? 6.211 14.891 8.422 1.00 15.36 126 LEU A C 1
ATOM 596 O O . LEU A 1 103 ? 5.693 14.880 7.303 1.00 14.84 126 LEU A O 1
ATOM 601 N N . SER A 1 104 ? 5.875 15.762 9.370 1.00 15.55 127 SER A N 1
ATOM 602 C CA . SER A 1 104 ? 4.814 16.745 9.148 1.00 16.37 127 SER A CA 1
ATOM 603 C C . SER A 1 104 ? 5.194 17.765 8.075 1.00 16.73 127 SER A C 1
ATOM 604 O O . SER A 1 104 ? 4.335 18.155 7.287 1.00 17.90 127 SER A O 1
ATOM 607 N N . LEU A 1 105 ? 6.459 18.186 8.023 1.00 16.13 128 LEU A N 1
ATOM 608 C CA . LEU A 1 105 ? 6.926 19.061 6.926 1.00 16.11 128 LEU A CA 1
ATOM 609 C C . LEU A 1 105 ? 6.842 18.321 5.585 1.00 17.05 128 LEU A C 1
ATOM 610 O O . LEU A 1 105 ? 6.410 18.889 4.581 1.00 17.42 128 LEU 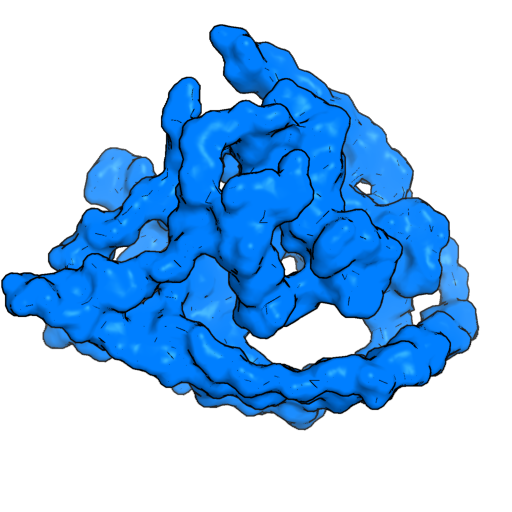A O 1
ATOM 615 N N . ALA A 1 106 ? 7.242 17.052 5.580 1.00 16.62 129 ALA A N 1
ATOM 616 C CA . ALA A 1 106 ? 7.270 16.290 4.330 1.00 17.72 129 ALA A CA 1
ATOM 617 C C . ALA A 1 106 ? 5.874 16.047 3.788 1.00 18.03 129 ALA A C 1
ATOM 618 O O . ALA A 1 106 ? 5.680 15.986 2.575 1.00 18.85 129 ALA A O 1
ATOM 620 N N . LEU A 1 107 ? 4.905 15.900 4.687 1.00 18.38 130 LEU A N 1
ATOM 621 C CA . LEU A 1 107 ? 3.534 15.616 4.307 1.00 19.95 130 LEU A CA 1
ATOM 622 C C . LEU A 1 107 ? 2.755 16.830 3.824 1.00 20.15 130 LEU A C 1
ATOM 623 O O . LEU A 1 107 ? 1.728 16.663 3.165 1.00 21.66 130 LEU A O 1
ATOM 628 N N . ALA A 1 108 ? 3.255 18.023 4.136 1.00 19.31 131 ALA A N 1
ATOM 629 C CA . ALA A 1 108 ? 2.539 19.276 3.899 1.00 18.57 131 ALA A CA 1
ATOM 630 C C . ALA A 1 108 ? 3.194 20.082 2.799 1.00 18.60 131 ALA A C 1
ATOM 631 O O . ALA A 1 108 ? 4.299 19.759 2.384 1.00 17.72 131 ALA A O 1
ATOM 633 N N . ASN A 1 109 ? 2.511 21.145 2.351 1.00 18.75 132 ASN A N 1
ATOM 634 C CA A ASN A 1 109 ? 3.003 22.037 1.298 0.50 18.83 132 ASN A CA 1
ATOM 635 C CA B ASN A 1 109 ? 3.047 22.023 1.313 0.50 18.71 132 ASN A CA 1
ATOM 636 C C . ASN A 1 109 ? 3.092 23.496 1.712 1.00 18.36 132 ASN A C 1
ATOM 637 O O . ASN A 1 109 ? 3.350 24.369 0.878 1.00 18.36 132 ASN A O 1
ATOM 646 N N . SER A 1 110 ? 2.843 23.772 2.986 1.00 17.75 133 SER A N 1
ATOM 647 C CA . SER A 1 110 ? 2.737 25.150 3.455 1.00 18.01 133 SER A CA 1
ATOM 648 C C . SER A 1 110 ? 2.869 25.178 4.969 1.00 17.64 133 SER A C 1
ATOM 649 O O . SER A 1 110 ? 2.644 24.163 5.626 1.00 17.77 133 SER A O 1
ATOM 652 N N . LEU A 1 111 ? 3.195 26.343 5.522 1.00 18.37 134 LEU A N 1
ATOM 653 C CA . LEU A 1 111 ? 3.235 26.494 6.984 1.00 16.88 134 LEU A CA 1
ATOM 654 C C . LEU A 1 111 ? 1.894 26.075 7.609 1.00 17.74 134 LEU A C 1
ATOM 655 O O . LEU A 1 111 ? 1.860 25.384 8.638 1.00 17.65 134 LEU A O 1
ATOM 660 N N . GLU A 1 112 ? 0.788 26.485 6.980 1.00 16.87 135 GLU A N 1
ATOM 661 C CA . GLU A 1 112 ? -0.551 26.198 7.518 1.00 18.14 135 GLU A CA 1
ATOM 662 C C . GLU A 1 112 ? -0.868 24.690 7.536 1.00 17.98 135 GLU A C 1
ATOM 663 O O . GLU A 1 112 ? -1.399 24.156 8.521 1.00 18.40 135 GLU A O 1
ATOM 669 N N . SER A 1 113 ? -0.529 23.998 6.453 1.00 17.80 136 SER A N 1
ATOM 670 C CA . SER A 1 113 ? -0.818 22.563 6.388 1.00 17.80 136 SER A CA 1
ATOM 671 C C . SER A 1 113 ? 0.167 21.815 7.292 1.00 17.34 136 SER A C 1
ATOM 672 O O . SER A 1 113 ? -0.195 20.798 7.876 1.00 17.63 136 SER A O 1
ATOM 675 N N . PHE A 1 114 ? 1.402 22.321 7.419 1.00 16.31 137 PHE A N 1
ATOM 676 C CA . PHE A 1 114 ? 2.371 21.723 8.371 1.00 16.51 137 PHE A CA 1
ATOM 677 C C . PHE A 1 114 ? 1.820 21.762 9.801 1.00 16.27 137 PHE A C 1
ATOM 678 O O . PHE A 1 114 ? 1.893 20.774 10.551 1.00 16.04 137 PHE A O 1
ATOM 686 N N . GLN A 1 115 ? 1.286 22.913 10.189 1.00 16.66 138 GLN A N 1
ATOM 687 C CA . GLN A 1 115 ? 0.725 23.058 11.526 1.00 17.10 138 GLN A CA 1
ATOM 688 C C . GLN A 1 115 ? -0.358 22.013 11.773 1.00 17.51 138 GLN A C 1
ATOM 689 O O . GLN A 1 115 ? -0.382 21.344 12.814 1.00 17.36 138 GLN A O 1
ATOM 695 N N . GLU A 1 116 ? -1.216 21.814 10.776 1.00 17.67 139 GLU A N 1
ATOM 696 C CA . GLU A 1 116 ? -2.321 20.877 10.892 1.00 18.66 139 GLU A CA 1
ATOM 697 C C . GLU A 1 116 ? -1.806 19.432 10.953 1.00 18.13 139 GLU A C 1
ATOM 698 O O . GLU A 1 116 ? -2.252 18.628 11.777 1.00 17.36 139 GLU A O 1
ATOM 704 N N . CYS A 1 117 ? -0.859 19.114 10.078 1.00 18.64 140 CYS A N 1
ATOM 705 C CA A CYS A 1 117 ? -0.265 17.781 10.026 0.50 17.58 140 CYS A CA 1
ATOM 706 C CA B CYS A 1 117 ? -0.315 17.777 10.060 0.50 18.45 140 CYS A CA 1
ATOM 707 C C . CYS A 1 117 ? 0.443 17.458 11.341 1.00 17.53 140 CYS A C 1
ATOM 708 O O . CYS A 1 117 ? 0.348 16.339 11.861 1.00 17.15 140 CYS A O 1
ATOM 713 N N . LEU A 1 118 ? 1.168 18.438 11.862 1.00 16.76 141 LEU A N 1
ATOM 714 C CA . LEU A 1 118 ? 1.902 18.222 13.109 1.00 16.76 141 LEU A CA 1
ATOM 715 C C . LEU A 1 118 ? 0.934 17.992 14.259 1.00 16.72 141 LEU A C 1
ATOM 716 O O . LEU A 1 118 ? 1.125 17.072 15.058 1.00 16.87 141 LEU A O 1
ATOM 721 N N . LYS A 1 119 ? -0.113 18.804 14.322 1.00 17.14 142 LYS A N 1
ATOM 722 C CA . LYS A 1 119 ? -1.127 18.634 15.378 1.00 17.34 142 LYS A CA 1
ATOM 723 C C . LYS A 1 119 ? -1.699 17.207 15.330 1.00 17.61 142 LYS A C 1
ATOM 724 O O . LYS A 1 119 ? -1.797 16.538 16.361 1.00 17.36 142 LYS A O 1
ATOM 730 N N . HIS A 1 120 ? -2.035 16.723 14.131 1.00 17.25 143 HIS A N 1
ATOM 731 C CA . HIS A 1 120 ? -2.609 15.387 14.010 1.00 18.73 143 HIS A CA 1
ATOM 732 C C . HIS A 1 120 ? -1.624 14.234 14.158 1.00 18.41 143 HIS A C 1
ATOM 733 O O . HIS A 1 120 ? -2.047 13.107 14.336 1.00 20.64 143 HIS A O 1
ATOM 740 N N . THR A 1 121 ? -0.324 14.508 14.093 1.00 17.61 144 THR A N 1
ATOM 741 C CA . THR A 1 121 ? 0.687 13.472 14.279 1.00 17.31 144 THR A CA 1
ATOM 742 C C . THR A 1 121 ? 1.093 13.385 15.759 1.00 16.93 144 THR A C 1
ATOM 743 O O . THR A 1 121 ? 1.369 12.284 16.264 1.00 16.54 144 THR A O 1
ATOM 747 N N . ARG A 1 122 ? 1.108 14.541 16.432 1.00 15.81 145 ARG A N 1
ATOM 748 C CA . ARG A 1 122 ? 1.562 14.640 17.823 1.00 16.11 145 ARG A CA 1
ATOM 749 C C . ARG A 1 122 ? 0.496 14.268 18.827 1.00 16.41 145 ARG A C 1
ATOM 750 O O . ARG A 1 122 ? 0.829 13.808 19.920 1.00 16.67 145 ARG A O 1
ATOM 758 N N . TYR A 1 123 ? -0.773 14.471 18.456 1.00 16.17 146 TYR A N 1
ATOM 759 C CA . TYR A 1 123 ? -1.905 14.289 19.370 1.00 17.59 146 TYR A CA 1
ATOM 760 C C . TYR A 1 123 ? -2.942 13.349 18.789 1.00 18.71 146 TYR A C 1
ATOM 761 O O . TYR A 1 123 ? -3.238 13.400 17.608 1.00 18.61 146 TYR A O 1
ATOM 770 N N . LYS A 1 124 ? -3.523 12.525 19.644 1.00 20.16 147 LYS A N 1
ATOM 771 C CA . LYS A 1 124 ? -4.659 11.688 19.253 1.00 21.33 147 LYS A CA 1
ATOM 772 C C . LYS A 1 124 ? -5.805 12.542 18.686 1.00 21.88 147 LYS A C 1
ATOM 773 O O . LYS A 1 124 ? -6.300 13.456 19.356 1.00 21.88 147 LYS A O 1
ATOM 779 N N . ASN A 1 125 ? -6.214 12.232 17.447 1.00 22.55 148 ASN A N 1
ATOM 780 C CA . ASN A 1 125 ? -7.244 12.988 16.702 1.00 22.93 148 ASN A CA 1
ATOM 781 C C . ASN A 1 125 ? -7.007 14.488 16.564 1.00 22.98 148 ASN A C 1
ATOM 782 O O . ASN A 1 125 ? -7.958 15.266 16.329 1.00 22.69 148 ASN A O 1
ATOM 787 N N . GLY A 1 126 ? -5.743 14.900 16.690 1.00 21.88 149 GLY A N 1
ATOM 788 C CA . GLY A 1 126 ? -5.380 16.310 16.576 1.00 22.33 149 GLY A CA 1
ATOM 789 C C . GLY A 1 126 ? -5.971 17.210 17.651 1.00 22.37 149 GLY A C 1
ATOM 790 O O . GLY A 1 126 ? -6.037 18.431 17.484 1.00 22.13 149 GLY A O 1
ATOM 791 N N . LYS A 1 127 ? -6.398 16.616 18.760 1.00 21.77 150 LYS A N 1
ATOM 792 C CA . LYS A 1 127 ? -6.978 17.403 19.853 1.00 22.82 150 LYS A CA 1
ATOM 793 C C . LYS A 1 127 ? -5.879 17.718 20.866 1.00 21.34 150 LYS A C 1
ATOM 794 O O . LYS A 1 127 ? -5.383 16.828 21.562 1.00 20.73 150 LYS A O 1
ATOM 800 N N . ARG A 1 128 ? -5.482 18.984 20.923 1.00 20.52 151 ARG A N 1
ATOM 801 C CA . ARG A 1 128 ? -4.310 19.389 21.706 1.00 20.68 151 ARG A CA 1
ATOM 802 C C . ARG A 1 128 ? -4.538 19.367 23.213 1.00 19.43 151 ARG A C 1
ATOM 803 O O . ARG A 1 128 ? -5.344 20.137 23.760 1.00 19.84 151 ARG A O 1
ATOM 811 N N . SER A 1 129 ? -3.814 18.479 23.888 1.00 17.72 152 SER A N 1
ATOM 812 C CA . SER A 1 129 ? -3.820 18.436 25.354 1.00 16.88 152 SER A CA 1
ATOM 813 C C . SER A 1 129 ? -2.681 17.552 25.801 1.00 16.28 152 SER A C 1
ATOM 814 O O . SER A 1 129 ? -2.224 16.689 25.034 1.00 15.11 152 SER A O 1
ATOM 817 N N . TYR A 1 130 ? -2.214 17.762 27.035 1.00 15.00 153 TYR A N 1
ATOM 818 C CA . TYR A 1 130 ? -1.172 16.896 27.580 1.00 15.30 153 TYR A CA 1
ATOM 819 C C . TYR A 1 130 ? -1.556 15.410 27.484 1.00 15.10 153 TYR A C 1
ATOM 820 O O . TYR A 1 130 ? -0.766 14.597 27.005 1.00 14.87 153 TYR A O 1
ATOM 829 N N . ILE A 1 131 ? -2.766 15.053 27.913 1.00 15.39 154 ILE A N 1
ATOM 830 C CA . ILE A 1 131 ? -3.107 13.632 27.976 1.00 15.91 154 ILE A CA 1
ATOM 831 C C . ILE A 1 131 ? -3.307 13.039 26.593 1.00 16.04 154 ILE A C 1
ATOM 832 O O . ILE A 1 131 ? -3.151 11.839 26.434 1.00 17.09 154 ILE A O 1
ATOM 837 N N . ASN A 1 132 ? -3.672 13.871 25.610 1.00 16.11 155 ASN A N 1
ATOM 838 C CA . ASN A 1 132 ? -3.837 13.400 24.230 1.00 15.91 155 ASN A CA 1
ATOM 839 C C . ASN A 1 132 ? -2.510 13.314 23.471 1.00 15.27 155 ASN A C 1
ATOM 840 O O . ASN A 1 132 ? -2.439 12.743 22.386 1.00 15.75 155 ASN A O 1
ATOM 845 N N . ARG A 1 133 ? -1.454 13.912 24.000 1.00 14.41 156 ARG A N 1
ATOM 846 C CA . ARG A 1 133 ? -0.168 13.829 23.317 1.00 14.22 156 ARG A CA 1
ATOM 847 C C . ARG A 1 133 ? 0.223 12.362 23.150 1.00 14.05 156 ARG A C 1
ATOM 848 O O . ARG A 1 133 ? -0.012 11.538 24.034 1.00 14.39 156 ARG A O 1
ATOM 856 N N . ASN A 1 134 ? 0.803 12.027 22.000 1.00 14.26 157 ASN A N 1
ATOM 857 C CA . ASN A 1 134 ? 1.232 10.649 21.756 1.00 14.18 157 ASN A CA 1
ATOM 858 C C . ASN A 1 134 ? 2.538 10.325 22.480 1.00 14.94 157 ASN A C 1
ATOM 859 O O . ASN A 1 134 ? 3.567 10.097 21.848 1.00 14.44 157 ASN A O 1
ATOM 864 N N . HIS A 1 135 ? 2.484 10.286 23.804 1.00 13.90 158 HIS A N 1
ATOM 865 C CA . HIS A 1 135 ? 3.684 10.095 24.631 1.00 14.01 158 HIS A CA 1
ATOM 866 C C . HIS A 1 135 ? 4.446 8.796 24.387 1.00 14.64 158 HIS A C 1
ATOM 867 O O . HIS A 1 135 ? 5.681 8.781 24.403 1.00 14.88 158 HIS A O 1
ATOM 874 N N . PHE A 1 136 ? 3.708 7.702 24.205 1.00 13.92 159 PHE A N 1
ATOM 875 C CA . PHE A 1 136 ? 4.343 6.388 24.063 1.00 14.09 159 PHE A CA 1
ATOM 876 C C . PHE A 1 136 ? 4.452 6.001 22.600 1.00 13.49 159 PHE A C 1
ATOM 877 O O . PHE A 1 136 ? 3.455 5.911 21.878 1.00 13.81 159 PHE A O 1
ATOM 885 N N . THR A 1 137 ? 5.675 5.794 22.160 1.00 13.93 160 THR A N 1
ATOM 886 C CA . THR A 1 137 ? 5.926 5.483 20.755 1.00 13.85 160 THR A CA 1
ATOM 887 C C . THR A 1 137 ? 5.119 4.295 20.240 1.00 14.07 160 THR A C 1
ATOM 888 O O . THR A 1 137 ? 4.643 4.316 19.087 1.00 13.70 160 THR A O 1
ATOM 892 N N . SER A 1 138 ? 4.956 3.265 21.059 1.00 13.93 161 SER A N 1
ATOM 893 C CA . SER A 1 138 ? 4.237 2.078 20.570 1.00 15.01 161 SER A CA 1
ATOM 894 C C . SER A 1 138 ? 2.723 2.263 20.627 1.00 15.18 161 SER A C 1
ATOM 895 O O . SER A 1 138 ? 2.055 2.376 19.581 1.00 15.15 161 SER A O 1
ATOM 898 N N . ILE A 1 139 ? 2.179 2.329 21.839 1.00 15.11 162 ILE A N 1
ATOM 899 C CA . ILE A 1 139 ? 0.730 2.238 22.007 1.00 15.82 162 ILE A CA 1
ATOM 900 C C . ILE A 1 139 ? -0.017 3.520 21.648 1.00 15.93 162 ILE A C 1
ATOM 901 O O . ILE A 1 139 ? -1.236 3.493 21.413 1.00 15.96 162 ILE A O 1
ATOM 906 N N . ASP A 1 140 ? 0.709 4.644 21.610 1.00 15.19 163 ASP A N 1
ATOM 907 C CA . ASP A 1 140 ? 0.124 5.903 21.144 1.00 14.95 163 ASP A CA 1
ATOM 908 C C . ASP A 1 140 ? 0.540 6.207 19.703 1.00 15.08 163 ASP A C 1
ATOM 909 O O . ASP A 1 140 ? -0.281 6.190 18.791 1.00 15.85 163 ASP A O 1
ATOM 914 N N . TRP A 1 141 ? 1.821 6.503 19.500 1.00 14.55 164 TRP A N 1
ATOM 915 C CA . TRP A 1 141 ? 2.263 7.094 18.234 1.00 14.19 164 TRP A CA 1
ATOM 916 C C . TRP A 1 141 ? 2.161 6.116 17.079 1.00 13.18 164 TRP A C 1
ATOM 917 O O . TRP A 1 141 ? 1.508 6.422 16.056 1.00 14.27 164 TRP A O 1
ATOM 928 N N . ASN A 1 142 ? 2.814 4.957 17.205 1.00 12.70 165 ASN A N 1
ATOM 929 C CA . ASN A 1 142 ? 2.693 3.939 16.154 1.00 13.96 165 ASN A CA 1
ATOM 930 C C . ASN A 1 142 ? 1.216 3.592 15.921 1.00 15.10 165 ASN A C 1
ATOM 931 O O . ASN A 1 142 ? 0.743 3.579 14.780 1.00 15.03 165 ASN A O 1
ATOM 936 N N . ASN A 1 143 ? 0.495 3.302 16.998 1.00 15.78 166 ASN A N 1
ATOM 937 C CA . ASN A 1 143 ? -0.894 2.845 16.878 1.00 17.73 166 ASN A CA 1
ATOM 938 C C . ASN A 1 143 ? -1.778 3.846 16.129 1.00 17.76 166 ASN A C 1
ATOM 939 O O . ASN A 1 143 ? -2.416 3.504 15.118 1.00 18.68 166 ASN A O 1
ATOM 944 N N . TYR A 1 144 ? -1.777 5.084 16.606 1.00 17.65 167 TYR A N 1
ATOM 945 C CA A TYR A 1 144 ? -2.640 6.115 16.032 0.50 18.04 167 TYR A CA 1
ATOM 946 C CA B TYR A 1 144 ? -2.614 6.145 16.061 0.50 17.82 167 TYR A CA 1
ATOM 947 C C . TYR A 1 144 ? -2.222 6.528 14.632 1.00 18.51 167 TYR A C 1
ATOM 948 O O . TYR A 1 144 ? -3.086 6.759 13.770 1.00 18.56 167 TYR A O 1
ATOM 965 N N . ASN A 1 145 ? -0.916 6.605 14.381 1.00 17.08 168 ASN A N 1
ATOM 966 C CA . ASN A 1 145 ? -0.463 7.029 13.059 1.00 17.97 168 ASN A CA 1
ATOM 967 C C . ASN A 1 145 ? -0.585 5.924 12.006 1.00 18.08 168 ASN A C 1
ATOM 968 O O . ASN A 1 145 ? -0.700 6.214 10.817 1.00 18.75 168 ASN A O 1
ATOM 973 N N . GLN A 1 146 ? -0.602 4.670 12.450 1.00 18.55 169 GLN A N 1
ATOM 974 C CA . GLN A 1 146 ? -0.910 3.555 11.558 1.00 19.94 169 GLN A CA 1
ATOM 975 C C . GLN A 1 146 ? -2.400 3.554 11.254 1.00 21.84 169 GLN A C 1
ATOM 976 O O . GLN A 1 146 ? -2.801 3.449 10.081 1.00 22.18 169 GLN A O 1
ATOM 982 N N . LYS A 1 147 ? -3.211 3.708 12.301 1.00 23.61 170 LYS A N 1
ATOM 983 C CA . LYS A 1 147 ? -4.679 3.673 12.154 1.00 25.68 170 LYS A CA 1
ATOM 984 C C . LYS A 1 147 ? -5.182 4.728 11.176 1.00 25.81 170 LYS A C 1
ATOM 985 O O . LYS A 1 147 ? -6.094 4.460 10.379 1.00 27.12 170 LYS A O 1
ATOM 991 N N . ARG A 1 148 ? -4.554 5.899 11.175 1.00 25.38 171 ARG A N 1
ATOM 992 C CA . ARG A 1 148 ? -5.007 6.976 10.308 1.00 25.57 171 ARG A CA 1
ATOM 993 C C . ARG A 1 148 ? -4.317 6.987 8.941 1.00 24.43 171 ARG A C 1
ATOM 994 O O . ARG A 1 148 ? -4.552 7.872 8.112 1.00 24.80 171 ARG A O 1
ATOM 1002 N N . GLY A 1 149 ? -3.477 5.987 8.708 1.00 23.39 172 GLY A N 1
ATOM 1003 C CA . GLY A 1 149 ? -2.924 5.745 7.380 1.00 21.58 172 GLY A CA 1
ATOM 1004 C C . GLY A 1 149 ? -1.661 6.498 7.034 1.00 20.80 172 GLY A C 1
ATOM 1005 O O . GLY A 1 149 ? -1.288 6.584 5.858 1.00 20.83 172 GLY A O 1
ATOM 1006 N N . LEU A 1 150 ? -0.987 7.035 8.052 1.00 19.51 173 LEU A N 1
ATOM 1007 C CA . LEU A 1 150 ? 0.299 7.697 7.836 1.00 18.66 173 LEU A CA 1
ATOM 1008 C C . LEU A 1 150 ? 1.454 6.698 7.734 1.00 17.88 173 LEU A C 1
ATOM 1009 O O . LEU A 1 150 ? 2.327 6.830 6.839 1.00 17.80 173 LEU A O 1
ATOM 1014 N N . LEU A 1 151 ? 1.462 5.724 8.644 1.00 17.23 174 LEU A N 1
ATOM 1015 C CA . LEU A 1 151 ? 2.556 4.752 8.734 1.00 17.05 174 LEU A CA 1
ATOM 1016 C C . LEU A 1 151 ? 2.094 3.328 8.465 1.00 17.22 174 LEU A C 1
ATOM 1017 O O . LEU A 1 151 ? 0.927 2.972 8.717 1.00 16.91 174 LEU A O 1
ATOM 1022 N N . LYS A 1 152 ? 3.029 2.514 7.976 1.00 16.57 175 LYS A N 1
ATOM 1023 C CA . LYS A 1 152 ? 2.841 1.071 7.873 1.00 17.67 175 LYS A CA 1
ATOM 1024 C C . LYS A 1 152 ? 4.064 0.378 8.442 1.00 16.96 175 LYS A C 1
ATOM 1025 O O . LYS A 1 152 ? 5.172 0.705 8.058 1.00 16.84 175 LYS A O 1
ATOM 1031 N N . ASP A 1 153 ? 3.850 -0.599 9.318 1.00 16.62 176 ASP A N 1
ATOM 1032 C CA . ASP A 1 153 ? 4.941 -1.378 9.902 1.00 16.88 176 ASP A CA 1
ATOM 1033 C C . ASP A 1 153 ? 5.323 -2.435 8.870 1.00 17.22 176 ASP A C 1
ATOM 1034 O O . ASP A 1 153 ? 4.483 -3.272 8.479 1.00 17.75 176 ASP A O 1
ATOM 1039 N N . ILE A 1 154 ? 6.567 -2.385 8.411 1.00 16.75 177 ILE A N 1
ATOM 1040 C CA . ILE A 1 154 ? 7.062 -3.358 7.436 1.00 17.28 177 ILE A CA 1
ATOM 1041 C C . ILE A 1 154 ? 8.138 -4.299 7.988 1.00 16.90 177 ILE A C 1
ATOM 1042 O O . ILE A 1 154 ? 8.778 -5.030 7.223 1.00 17.31 177 ILE A O 1
ATOM 1047 N N . THR A 1 155 ? 8.308 -4.307 9.312 1.00 16.21 178 THR A N 1
ATOM 1048 C CA . THR A 1 155 ? 9.349 -5.111 9.968 1.00 15.64 178 THR A CA 1
ATOM 1049 C C . THR A 1 155 ? 9.372 -6.565 9.496 1.00 16.27 178 THR A C 1
ATOM 1050 O O . THR A 1 155 ? 10.438 -7.092 9.132 1.00 15.43 178 THR A O 1
ATOM 1054 N N . PHE A 1 156 ? 8.202 -7.206 9.475 1.00 16.08 179 PHE A N 1
ATOM 1055 C CA . PHE A 1 156 ? 8.147 -8.624 9.073 1.00 17.09 179 PHE A CA 1
ATOM 1056 C C . PHE A 1 156 ? 8.482 -8.866 7.596 1.00 18.31 179 PHE A C 1
ATOM 1057 O O . PHE A 1 156 ? 8.825 -9.994 7.226 1.00 19.46 179 PHE A O 1
ATOM 1065 N N . SER A 1 157 ? 8.351 -7.837 6.760 1.00 17.83 180 SER A N 1
ATOM 1066 C CA . SER A 1 157 ? 8.635 -7.971 5.329 1.00 19.34 180 SER A CA 1
ATOM 1067 C C . SER A 1 157 ? 10.137 -8.011 5.026 1.00 19.10 180 SER A C 1
ATOM 1068 O O . SER A 1 157 ? 10.545 -8.219 3.874 1.00 20.24 180 SER A O 1
ATOM 1071 N N . ILE A 1 158 ? 10.957 -7.798 6.044 1.00 18.49 181 ILE A N 1
ATOM 1072 C CA . ILE A 1 158 ? 12.398 -7.862 5.870 1.00 19.64 181 ILE A CA 1
ATOM 1073 C C . ILE A 1 158 ? 12.787 -9.302 6.164 1.00 19.83 181 ILE A C 1
ATOM 1074 O O . ILE A 1 158 ? 12.866 -9.710 7.318 1.00 19.80 181 ILE A O 1
ATOM 1079 N N . ARG A 1 159 ? 13.017 -10.066 5.103 1.00 19.41 182 ARG A N 1
ATOM 1080 C CA . ARG A 1 159 ? 13.102 -11.521 5.210 1.00 19.98 182 ARG A CA 1
ATOM 1081 C C . ARG A 1 159 ? 14.506 -12.046 4.883 1.00 19.93 182 ARG A C 1
ATOM 1082 O O . ARG A 1 159 ? 15.280 -11.370 4.207 1.00 18.27 182 ARG A O 1
ATOM 1090 N N . ASN A 1 160 ? 14.834 -13.244 5.369 1.00 19.93 183 ASN A N 1
ATOM 1091 C CA . ASN A 1 160 ? 16.127 -13.839 5.051 1.00 20.35 183 ASN A CA 1
ATOM 1092 C C . ASN A 1 160 ? 16.162 -14.355 3.603 1.00 20.72 183 ASN A C 1
ATOM 1093 O O . ASN A 1 160 ? 15.208 -14.208 2.851 1.00 20.16 183 ASN A O 1
ATOM 1098 N N . GLU A 1 161 ? 17.251 -15.016 3.241 1.00 22.57 184 GLU A N 1
ATOM 1099 C CA . GLU A 1 161 ? 17.415 -15.522 1.871 1.00 23.77 184 GLU A CA 1
ATOM 1100 C C . GLU A 1 161 ? 16.485 -16.669 1.495 1.00 25.10 184 GLU A C 1
ATOM 1101 O O . GLU A 1 161 ? 16.364 -16.997 0.315 1.00 24.78 184 GLU A O 1
ATOM 1107 N N . LYS A 1 162 ? 15.814 -17.264 2.487 1.00 25.59 185 LYS A N 1
ATOM 1108 C CA . LYS A 1 162 ? 14.771 -18.262 2.231 1.00 26.00 185 LYS A CA 1
ATOM 1109 C C . LYS A 1 162 ? 13.374 -17.658 2.183 1.00 26.48 185 LYS A C 1
ATOM 1110 O O . LYS A 1 162 ? 12.375 -18.394 2.136 1.00 26.50 185 LYS A O 1
ATOM 1116 N N . LYS A 1 163 ? 13.308 -16.325 2.169 1.00 25.65 186 LYS A N 1
ATOM 1117 C CA . LYS A 1 163 ? 12.054 -15.575 2.044 1.00 26.82 186 LYS A CA 1
ATOM 1118 C C . LYS A 1 163 ? 11.146 -15.811 3.235 1.00 25.93 186 LYS A C 1
ATOM 1119 O O . LYS A 1 163 ? 9.922 -15.877 3.102 1.00 26.02 186 LYS A O 1
ATOM 1125 N N . GLN A 1 164 ? 11.756 -15.943 4.395 1.00 25.24 187 GLN A N 1
ATOM 1126 C CA . GLN A 1 164 ? 11.003 -16.060 5.635 1.00 24.95 187 GLN A CA 1
ATOM 1127 C C . GLN A 1 164 ? 11.375 -14.892 6.527 1.00 24.07 187 GLN A C 1
ATOM 1128 O O . GLN A 1 164 ? 12.568 -14.530 6.612 1.00 23.12 187 GLN A O 1
ATOM 1134 N N . PRO A 1 165 ? 10.369 -14.287 7.182 1.00 23.53 188 PRO A N 1
ATOM 1135 C CA . PRO A 1 165 ? 10.684 -13.235 8.145 1.00 22.62 188 PRO A CA 1
ATOM 1136 C C . PRO A 1 165 ? 11.599 -13.735 9.256 1.00 22.34 188 PRO A C 1
ATOM 1137 O O . PRO A 1 165 ? 11.642 -14.937 9.557 1.00 22.31 188 PRO A O 1
ATOM 1141 N N . VAL A 1 166 ? 12.323 -12.807 9.861 1.00 20.92 189 VAL A N 1
ATOM 1142 C CA . VAL A 1 166 ? 13.184 -13.114 10.996 1.00 19.92 189 VAL A CA 1
ATOM 1143 C C . VAL A 1 166 ? 12.717 -12.354 12.248 1.00 19.33 189 VAL A C 1
ATOM 1144 O O . VAL A 1 166 ? 13.329 -12.474 13.319 1.00 18.44 189 VAL A O 1
ATOM 1148 N N . ALA A 1 167 ? 11.628 -11.594 12.108 1.00 18.31 190 ALA A N 1
ATOM 1149 C CA . ALA A 1 167 ? 11.154 -10.732 13.204 1.00 17.33 190 ALA A CA 1
ATOM 1150 C C . ALA A 1 167 ? 10.539 -11.487 14.376 1.00 16.92 190 ALA A C 1
ATOM 1151 O O . ALA A 1 167 ? 10.006 -12.592 14.213 1.00 16.88 190 ALA A O 1
ATOM 1153 N N . LEU A 1 168 ? 10.602 -10.841 15.538 1.00 16.31 191 LEU A N 1
ATOM 1154 C CA . LEU A 1 168 ? 10.039 -11.328 16.800 1.00 16.31 191 LEU A CA 1
ATOM 1155 C C . LEU A 1 168 ? 9.102 -10.248 17.345 1.00 16.62 191 LEU A C 1
ATOM 1156 O O . LEU A 1 168 ? 9.000 -9.171 16.767 1.00 17.46 191 LEU A O 1
ATOM 1161 N N . TYR A 1 169 ? 8.402 -10.542 18.444 1.00 17.08 192 TYR A N 1
ATOM 1162 C CA . TYR A 1 169 ? 7.510 -9.553 19.063 1.00 17.26 192 TYR A CA 1
ATOM 1163 C C . TYR A 1 169 ? 8.045 -9.096 20.407 1.00 17.31 192 TYR A C 1
ATOM 1164 O O . TYR A 1 169 ? 8.418 -9.924 21.270 1.00 18.19 192 TYR A O 1
ATOM 1173 N N . ALA A 1 170 ? 8.104 -7.780 20.584 1.00 17.03 193 ALA A N 1
ATOM 1174 C CA . ALA A 1 170 ? 8.381 -7.188 21.896 1.00 18.02 193 ALA A CA 1
ATOM 1175 C C . ALA A 1 170 ? 7.062 -6.738 22.509 1.00 18.13 193 ALA A C 1
ATOM 1176 O O . ALA A 1 170 ? 6.213 -6.182 21.815 1.00 17.90 193 ALA A O 1
ATOM 1178 N N . ASN A 1 171 ? 6.902 -6.970 23.813 1.00 18.77 194 ASN A N 1
ATOM 1179 C CA . ASN A 1 171 ? 5.722 -6.512 24.530 1.00 20.35 194 ASN A CA 1
ATOM 1180 C C . ASN A 1 171 ? 6.141 -5.728 25.767 1.00 20.44 194 ASN A C 1
ATOM 1181 O O . ASN A 1 171 ? 7.103 -6.090 26.455 1.00 21.51 194 ASN A O 1
ATOM 1186 N N . ALA A 1 172 ? 5.429 -4.650 26.038 1.00 18.84 195 ALA A N 1
ATOM 1187 C CA . ALA A 1 172 ? 5.573 -3.983 27.319 1.00 18.16 195 ALA A CA 1
ATOM 1188 C C . ALA A 1 172 ? 4.176 -3.671 27.786 1.00 17.85 195 ALA A C 1
ATOM 1189 O O . ALA A 1 172 ? 3.334 -3.291 26.990 1.00 17.52 195 ALA A O 1
ATOM 1191 N N . LEU A 1 173 ? 3.939 -3.830 29.084 1.00 17.93 196 LEU A N 1
ATOM 1192 C CA . LEU A 1 173 ? 2.640 -3.466 29.634 1.00 17.69 196 LEU A CA 1
ATOM 1193 C C . LEU A 1 173 ? 2.712 -2.003 30.061 1.00 16.76 196 LEU A C 1
ATOM 1194 O O . LEU A 1 173 ? 3.355 -1.674 31.068 1.00 17.13 196 LEU A O 1
ATOM 1199 N N . ILE A 1 174 ? 2.094 -1.152 29.247 1.00 15.83 197 ILE A N 1
ATOM 1200 C CA . ILE A 1 174 ? 2.158 0.303 29.422 1.00 15.89 197 ILE A CA 1
ATOM 1201 C C . ILE A 1 174 ? 1.010 0.709 30.315 1.00 14.95 197 ILE A C 1
ATOM 1202 O O . ILE A 1 174 ? -0.151 0.699 29.897 1.00 15.09 197 ILE A O 1
ATOM 1207 N N . ASN A 1 175 ? 1.339 1.069 31.545 1.00 14.62 198 ASN A N 1
ATOM 1208 C CA . ASN A 1 175 ? 0.338 1.376 32.564 1.00 14.55 198 ASN A CA 1
ATOM 1209 C C . ASN A 1 175 ? 0.301 2.900 32.703 1.00 14.48 198 ASN A C 1
ATOM 1210 O O . ASN A 1 175 ? 1.119 3.475 33.430 1.00 14.04 198 ASN A O 1
ATOM 1215 N N . LYS A 1 176 ? -0.612 3.554 31.980 1.00 14.38 199 LYS A N 1
ATOM 1216 C CA . LYS A 1 176 ? -0.648 5.026 32.010 1.00 14.57 199 LYS A CA 1
ATOM 1217 C C . LYS A 1 176 ? -0.913 5.596 33.409 1.00 14.75 199 LYS A C 1
ATOM 1218 O O . LYS A 1 176 ? -0.197 6.514 33.842 1.00 14.80 199 LYS A O 1
ATOM 1224 N N . PRO A 1 177 ? -1.915 5.050 34.142 1.00 14.63 200 PRO A N 1
ATOM 1225 C CA . PRO A 1 177 ? -2.115 5.621 35.485 1.00 15.24 200 PRO A CA 1
ATOM 1226 C C . PRO A 1 177 ? -0.887 5.542 36.389 1.00 14.95 200 PRO A C 1
ATOM 1227 O O . PRO A 1 177 ? -0.608 6.495 37.126 1.00 15.57 200 PRO A O 1
ATOM 1231 N N . GLN A 1 178 ? -0.127 4.448 36.325 1.00 15.12 201 GLN A N 1
ATOM 1232 C CA . GLN A 1 178 ? 1.083 4.372 37.145 1.00 15.41 201 GLN A CA 1
ATOM 1233 C C . GLN A 1 178 ? 2.190 5.318 36.637 1.00 14.83 201 GLN A C 1
ATOM 1234 O O . GLN A 1 178 ? 2.967 5.903 37.419 1.00 13.30 201 GLN A O 1
ATOM 1240 N N . TRP A 1 179 ? 2.259 5.501 35.321 1.00 13.97 202 TRP A N 1
ATOM 1241 C CA . TRP A 1 179 ? 3.213 6.448 34.760 1.00 13.75 202 TRP A CA 1
ATOM 1242 C C . TRP A 1 179 ? 2.862 7.863 35.257 1.00 13.94 202 TRP A C 1
ATOM 1243 O O . TRP A 1 179 ? 3.751 8.619 35.678 1.00 14.30 202 TRP A O 1
ATOM 1254 N N . TYR A 1 180 ? 1.574 8.207 35.243 1.00 13.92 203 TYR A N 1
ATOM 1255 C CA . TYR A 1 180 ? 1.169 9.526 35.747 1.00 14.06 203 TYR A CA 1
ATOM 1256 C C . TYR A 1 180 ? 1.514 9.664 37.214 1.00 14.52 203 TYR A C 1
ATOM 1257 O O . TYR A 1 180 ? 2.068 10.687 37.616 1.00 15.44 203 TYR A O 1
ATOM 1266 N N . ASN A 1 181 ? 1.260 8.608 37.983 1.00 13.79 204 ASN A N 1
ATOM 1267 C CA . ASN A 1 181 ? 1.466 8.640 39.429 1.00 14.71 204 ASN A CA 1
ATOM 1268 C C . ASN A 1 181 ? 2.912 8.926 39.793 1.00 14.75 204 ASN A C 1
ATOM 1269 O O . ASN A 1 181 ? 3.190 9.586 40.795 1.00 15.14 204 ASN A O 1
ATOM 1274 N N . HIS A 1 182 ? 3.827 8.437 38.959 1.00 14.65 205 HIS A N 1
ATOM 1275 C CA . HIS A 1 182 ? 5.276 8.647 39.153 1.00 15.06 205 HIS A CA 1
ATOM 1276 C C . HIS A 1 182 ? 5.808 10.044 38.789 1.00 15.01 205 HIS A C 1
ATOM 1277 O O . HIS A 1 182 ? 6.980 10.350 39.024 1.00 14.98 205 HIS A O 1
ATOM 1284 N N . LYS A 1 183 ? 4.980 10.879 38.173 1.00 14.50 206 LYS A N 1
ATOM 1285 C CA . LYS A 1 183 ? 5.475 12.182 37.731 1.00 14.64 206 LYS A CA 1
ATOM 1286 C C . LYS A 1 183 ? 5.795 13.145 38.864 1.00 14.98 206 LYS A C 1
ATOM 1287 O O . LYS A 1 183 ? 5.201 13.085 39.944 1.00 15.06 206 LYS A O 1
ATOM 1293 N N . THR A 1 184 ? 6.736 14.034 38.584 1.00 15.34 207 THR A N 1
ATOM 1294 C CA . THR A 1 184 ? 7.111 15.090 39.525 1.00 15.81 207 THR A CA 1
ATOM 1295 C C . THR A 1 184 ? 6.756 16.440 38.922 1.00 16.31 207 THR A C 1
ATOM 1296 O O . THR A 1 184 ? 6.282 16.516 37.793 1.00 15.61 207 THR A O 1
ATOM 1300 N N . ILE A 1 185 ? 7.035 17.509 39.664 1.00 16.72 208 ILE A N 1
ATOM 1301 C CA . ILE A 1 185 ? 6.763 18.862 39.153 1.00 18.25 208 ILE A CA 1
ATOM 1302 C C . ILE A 1 185 ? 7.514 19.193 37.861 1.00 18.99 208 ILE A C 1
ATOM 1303 O O . ILE A 1 185 ? 7.129 20.136 37.147 1.00 19.79 208 ILE A O 1
ATOM 1308 N N . ASP A 1 186 ? 8.555 18.419 37.538 1.00 19.55 209 ASP A N 1
ATOM 1309 C CA . ASP A 1 186 ? 9.328 18.620 36.293 1.00 20.77 209 ASP A CA 1
ATOM 1310 C C . ASP A 1 186 ? 8.466 18.435 35.041 1.00 19.54 209 ASP A C 1
ATOM 1311 O O . ASP A 1 186 ? 8.783 18.944 33.972 1.00 20.20 209 ASP A O 1
ATOM 1316 N N . THR A 1 187 ? 7.375 17.707 35.179 1.00 19.07 210 THR A N 1
ATOM 1317 C CA . THR A 1 187 ? 6.417 17.580 34.083 1.00 17.93 210 THR A CA 1
ATOM 1318 C C . THR A 1 187 ? 5.729 18.900 33.754 1.00 17.69 210 THR A C 1
ATOM 1319 O O . THR A 1 187 ? 5.358 19.138 32.605 1.00 17.52 210 THR A O 1
ATOM 1323 N N . ILE A 1 188 ? 5.547 19.738 34.771 1.00 16.46 211 ILE A N 1
ATOM 1324 C CA . ILE A 1 188 ? 4.813 20.983 34.605 1.00 16.54 211 ILE A CA 1
ATOM 1325 C C . ILE A 1 188 ? 5.789 22.091 34.262 1.00 16.76 211 ILE A C 1
ATOM 1326 O O . ILE A 1 188 ? 6.546 22.556 35.129 1.00 17.18 211 ILE A O 1
ATOM 1331 N N . ARG A 1 189 ? 5.746 22.518 33.003 1.00 16.68 212 ARG A N 1
ATOM 1332 C CA . ARG A 1 189 ? 6.707 23.488 32.484 1.00 17.53 212 ARG A CA 1
ATOM 1333 C C . ARG A 1 189 ? 5.999 24.807 32.182 1.00 18.73 212 ARG A C 1
ATOM 1334 O O . ARG A 1 189 ? 5.300 24.933 31.180 1.00 17.79 212 ARG A O 1
ATOM 1342 N N . LEU A 1 190 ? 6.156 25.773 33.088 1.00 19.30 213 LEU A N 1
ATOM 1343 C CA . LEU A 1 190 ? 5.464 27.049 32.984 1.00 21.02 213 LEU A CA 1
ATOM 1344 C C . LEU A 1 190 ? 6.473 28.133 32.646 1.00 23.19 213 LEU A C 1
ATOM 1345 O O . LEU A 1 190 ? 7.602 28.092 33.119 1.00 23.06 213 LEU A O 1
ATOM 1350 N N . GLN A 1 191 ? 6.081 29.098 31.820 1.00 25.32 214 GLN A N 1
ATOM 1351 C CA . GLN A 1 191 ? 7.043 30.103 31.367 1.00 28.02 214 GLN A CA 1
ATOM 1352 C C . GLN A 1 191 ? 7.418 31.059 32.489 1.00 29.31 214 GLN A C 1
ATOM 1353 O O . GLN A 1 191 ? 8.581 31.451 32.618 1.00 29.79 214 GLN A O 1
ATOM 1359 N N . LYS A 1 192 ? 6.422 31.402 33.302 1.00 30.57 215 LYS A N 1
ATOM 1360 C CA . LYS A 1 192 ? 6.596 32.205 34.510 1.00 32.27 215 LYS A CA 1
ATOM 1361 C C . LYS A 1 192 ? 6.708 31.208 35.673 1.00 32.84 215 LYS A C 1
ATOM 1362 O O . LYS A 1 192 ? 5.764 30.465 35.951 1.00 32.47 215 LYS A O 1
ATOM 1368 N N . GLN A 1 193 ? 7.871 31.175 36.327 1.00 33.87 216 GLN A N 1
ATOM 1369 C CA . GLN A 1 193 ? 8.132 30.207 37.395 1.00 35.39 216 GLN A CA 1
ATOM 1370 C C . GLN A 1 193 ? 7.215 30.422 38.598 1.00 35.20 216 GLN A C 1
ATOM 1371 O O . GLN A 1 193 ? 7.102 31.544 39.104 1.00 34.98 216 GLN A O 1
ATOM 1377 N N . ASP A 1 194 ? 6.569 29.339 39.045 1.00 34.85 217 ASP A N 1
ATOM 1378 C CA . ASP A 1 194 ? 5.662 29.361 40.191 1.00 34.50 217 ASP A CA 1
ATOM 1379 C C . ASP A 1 194 ? 5.504 27.932 40.725 1.00 34.48 217 ASP A C 1
ATOM 1380 O O . ASP A 1 194 ? 4.614 27.183 40.291 1.00 34.26 217 ASP A O 1
ATOM 1385 N N . LYS A 1 195 ? 6.372 27.570 41.668 1.00 34.11 218 LYS A N 1
ATOM 1386 C CA . LYS A 1 195 ? 6.465 26.209 42.204 1.00 33.66 218 LYS A CA 1
ATOM 1387 C C . LYS A 1 195 ? 5.160 25.680 42.818 1.00 33.20 218 LYS A C 1
ATOM 1388 O O . LYS A 1 195 ? 4.854 24.477 42.727 1.00 33.28 218 LYS A O 1
ATOM 1394 N N . ASN A 1 196 ? 4.404 26.574 43.454 1.00 32.75 219 ASN A N 1
ATOM 1395 C CA A ASN A 1 196 ? 3.113 26.239 44.044 0.50 32.07 219 ASN A CA 1
ATOM 1396 C CA B ASN A 1 196 ? 3.143 26.168 44.039 0.50 32.19 219 ASN A CA 1
ATOM 1397 C C . ASN A 1 196 ? 2.079 25.968 42.953 1.00 31.66 219 ASN A C 1
ATOM 1398 O O . ASN A 1 196 ? 1.255 25.063 43.056 1.00 31.76 219 ASN A O 1
ATOM 1407 N N . GLU A 1 197 ? 2.135 26.763 41.887 1.00 30.67 220 GLU A N 1
ATOM 1408 C CA . GLU A 1 197 ? 1.242 26.539 40.758 1.00 29.29 220 GLU A CA 1
ATOM 1409 C C . GLU A 1 197 ? 1.593 25.205 40.076 1.00 27.79 220 GLU A C 1
ATOM 1410 O O . GLU A 1 197 ? 0.701 24.503 39.605 1.00 27.24 220 GLU A O 1
ATOM 1416 N N . GLN A 1 198 ? 2.881 24.861 40.037 1.00 26.26 221 GLN A N 1
ATOM 1417 C CA . GLN A 1 198 ? 3.319 23.554 39.521 1.00 25.07 221 GLN A CA 1
ATOM 1418 C C . GLN A 1 198 ? 2.704 22.396 40.305 1.00 24.65 221 GLN A C 1
ATOM 1419 O O . GLN A 1 198 ? 2.209 21.431 39.722 1.00 23.58 221 GLN A O 1
ATOM 1425 N N . GLU A 1 199 ? 2.751 22.491 41.634 1.00 24.03 222 GLU A N 1
ATOM 1426 C CA . GLU A 1 199 ? 2.179 21.451 42.489 1.00 24.02 222 GLU A CA 1
ATOM 1427 C C . GLU A 1 199 ? 0.685 21.268 42.247 1.00 24.07 222 GLU A C 1
ATOM 1428 O O . GLU A 1 199 ? 0.226 20.135 42.080 1.00 24.49 222 GLU A O 1
ATOM 1434 N N . LYS A 1 200 ? -0.054 22.381 42.195 1.00 23.41 223 LYS A N 1
ATOM 1435 C CA . LYS A 1 200 ? -1.495 22.375 41.960 1.00 24.07 223 LYS A CA 1
ATOM 1436 C C . LYS A 1 200 ? -1.840 21.688 40.636 1.00 22.14 223 LYS A C 1
ATOM 1437 O O . LYS A 1 200 ? -2.697 20.805 40.581 1.00 21.58 223 LYS A O 1
ATOM 1443 N N . ARG A 1 201 ? -1.155 22.104 39.578 1.00 20.66 224 ARG A N 1
ATOM 1444 C CA . ARG A 1 201 ? -1.445 21.579 38.257 1.00 18.97 224 ARG A CA 1
ATOM 1445 C C . ARG A 1 201 ? -1.045 20.120 38.161 1.00 17.71 224 ARG A C 1
ATOM 1446 O O . ARG A 1 201 ? -1.714 19.360 37.481 1.00 17.74 224 ARG A O 1
ATOM 1454 N N . LEU A 1 202 ? 0.044 19.735 38.832 1.00 16.76 225 LEU A N 1
ATOM 1455 C CA . LEU A 1 202 ? 0.430 18.311 38.840 1.00 16.10 225 LEU A CA 1
ATOM 1456 C C . LEU A 1 202 ? -0.656 17.407 39.443 1.00 16.64 225 LEU A C 1
ATOM 1457 O O . LEU A 1 202 ? -0.977 16.371 38.872 1.00 17.03 225 LEU A O 1
ATOM 1462 N N . VAL A 1 203 ? -1.231 17.792 40.587 1.00 17.15 226 VAL A N 1
ATOM 1463 C CA . VAL A 1 203 ? -2.330 17.013 41.194 1.00 18.00 226 VAL A CA 1
ATOM 1464 C C . VAL A 1 203 ? -3.504 16.906 40.233 1.00 17.94 226 VAL A C 1
ATOM 1465 O O . VAL A 1 203 ? -4.126 15.848 40.096 1.00 17.62 226 VAL A O 1
ATOM 1469 N N . GLU A 1 204 ? -3.795 18.010 39.556 1.00 17.84 227 GLU A N 1
ATOM 1470 C CA . GLU A 1 204 ? -4.888 18.053 38.588 1.00 17.24 227 GLU A CA 1
ATOM 1471 C C . GLU A 1 204 ? -4.642 17.092 37.421 1.00 16.47 227 GLU A C 1
ATOM 1472 O O . GLU A 1 204 ? -5.533 16.314 37.013 1.00 16.10 227 GLU A O 1
ATOM 1478 N N . LEU A 1 205 ? -3.423 17.147 36.896 1.00 15.25 228 LEU A N 1
ATOM 1479 C CA . LEU A 1 205 ? -3.013 16.280 35.807 1.00 15.72 228 LEU A CA 1
ATOM 1480 C C . LEU A 1 205 ? -3.031 14.808 36.236 1.00 15.69 228 LEU A C 1
ATOM 1481 O O . LEU A 1 205 ? -3.482 13.934 35.481 1.00 15.92 228 LEU A O 1
ATOM 1486 N N . LYS A 1 206 ? -2.545 14.521 37.446 1.00 16.02 229 LYS A N 1
ATOM 1487 C CA . LYS A 1 206 ? -2.537 13.126 37.915 1.00 16.89 229 LYS A CA 1
ATOM 1488 C C . LYS A 1 206 ? -3.942 12.573 38.110 1.00 17.37 229 LYS A C 1
ATOM 1489 O O . LYS A 1 206 ? -4.194 11.364 37.901 1.00 18.10 229 LYS A O 1
ATOM 1495 N N . ALA A 1 207 ? -4.858 13.453 38.510 1.00 17.53 230 ALA A N 1
ATOM 1496 C CA . ALA A 1 207 ? -6.251 13.051 38.698 1.00 18.92 230 ALA A CA 1
ATOM 1497 C C . ALA A 1 207 ? -6.834 12.585 37.371 1.00 19.70 230 ALA A C 1
ATOM 1498 O O . ALA A 1 207 ? -7.571 11.589 37.330 1.00 20.21 230 ALA A O 1
ATOM 1500 N N . LYS A 1 208 ? -6.479 13.262 36.282 1.00 19.55 231 LYS A N 1
ATOM 1501 C CA . LYS A 1 208 ? -6.914 12.819 34.970 1.00 20.27 231 LYS A CA 1
ATOM 1502 C C . LYS A 1 208 ? -6.184 11.536 34.553 1.00 20.16 231 LYS A C 1
ATOM 1503 O O . LYS A 1 208 ? -6.809 10.590 34.067 1.00 20.11 231 LYS A O 1
ATOM 1509 N N . GLY A 1 209 ? -4.868 11.522 34.740 1.00 19.56 232 GLY A N 1
ATOM 1510 C CA . GLY A 1 209 ? -4.056 10.324 34.456 1.00 20.06 232 GLY A CA 1
ATOM 1511 C C . GLY A 1 209 ? -4.562 9.038 35.104 1.00 19.81 232 GLY A C 1
ATOM 1512 O O . GLY A 1 209 ? -4.490 7.960 34.485 1.00 20.69 232 GLY A O 1
ATOM 1513 N N . LYS A 1 210 ? -5.110 9.134 36.317 1.00 19.41 233 LYS A N 1
ATOM 1514 C CA . LYS A 1 210 ? -5.637 7.951 37.020 1.00 20.09 233 LYS A CA 1
ATOM 1515 C C . LYS A 1 210 ? -6.773 7.237 36.264 1.00 20.23 233 LYS A C 1
ATOM 1516 O O . LYS A 1 210 ? -7.003 6.043 36.472 1.00 21.06 233 LYS A O 1
ATOM 1522 N N . THR A 1 211 ? -7.454 7.955 35.375 1.00 19.79 234 THR A N 1
ATOM 1523 C CA . THR A 1 211 ? -8.599 7.401 34.638 1.00 20.09 234 THR A CA 1
ATOM 1524 C C . THR A 1 211 ? -8.215 6.734 33.312 1.00 19.51 234 THR A C 1
ATOM 1525 O O . THR A 1 211 ? -9.087 6.228 32.581 1.00 19.73 234 THR A O 1
ATOM 1529 N N . LEU A 1 212 ? -6.923 6.764 32.981 1.00 18.58 235 LEU A N 1
ATOM 1530 C CA . LEU A 1 212 ? -6.470 6.351 31.664 1.00 18.72 235 LEU A CA 1
ATOM 1531 C C . LEU A 1 212 ? -6.231 4.844 31.569 1.00 18.86 235 LEU A C 1
ATOM 1532 O O . LEU A 1 212 ? -6.276 4.130 32.564 1.00 17.58 235 LEU A O 1
ATOM 1537 N N . GLU A 1 213 ? -5.943 4.396 30.349 1.00 18.91 236 GLU A N 1
ATOM 1538 C CA A GLU A 1 213 ? -5.941 2.962 30.081 0.50 19.38 236 GLU A CA 1
ATOM 1539 C CA B GLU A 1 213 ? -5.921 2.989 29.983 0.50 19.02 236 GLU A CA 1
ATOM 1540 C C . GLU A 1 213 ? -4.567 2.301 30.230 1.00 19.20 236 GLU A C 1
ATOM 1541 O O . GLU A 1 213 ? -3.538 2.970 30.350 1.00 19.58 236 GLU A O 1
ATOM 1552 N N . THR A 1 214 ? -4.586 0.968 30.279 1.00 18.19 237 THR A N 1
ATOM 1553 C CA . THR A 1 214 ? -3.365 0.162 30.335 1.00 18.54 237 THR A CA 1
ATOM 1554 C C . THR A 1 214 ? -3.365 -0.659 29.055 1.00 18.08 237 THR A C 1
ATOM 1555 O O . THR A 1 214 ? -4.394 -1.209 28.691 1.00 18.01 237 THR A O 1
ATOM 1559 N N . SER A 1 215 ? -2.223 -0.701 28.359 1.00 18.11 238 SER A N 1
ATOM 1560 C CA . SER A 1 215 ? -2.158 -1.348 27.053 1.00 18.17 238 SER A CA 1
ATOM 1561 C C . SER A 1 215 ? -0.910 -2.181 26.953 1.00 17.90 238 SER A C 1
ATOM 1562 O O . SER A 1 215 ? 0.187 -1.700 27.274 1.00 17.71 238 SER A O 1
ATOM 1565 N N . LEU A 1 216 ? -1.067 -3.417 26.479 1.00 16.64 239 LEU A N 1
ATOM 1566 C CA . LEU A 1 216 ? 0.086 -4.269 26.247 1.00 15.89 239 LEU A CA 1
ATOM 1567 C C . LEU A 1 216 ? 0.536 -4.047 24.812 1.00 15.36 239 LEU A C 1
ATOM 1568 O O . LEU A 1 216 ? -0.242 -4.260 23.879 1.00 15.19 239 LEU A O 1
ATOM 1573 N N . SER A 1 217 ? 1.779 -3.618 24.616 1.00 14.49 240 SER A N 1
ATOM 1574 C CA . SER A 1 217 ? 2.224 -3.358 23.260 1.00 14.30 240 SER A CA 1
ATOM 1575 C C . SER A 1 217 ? 2.488 -4.669 22.517 1.00 14.52 240 SER A C 1
ATOM 1576 O O . SER A 1 217 ? 2.607 -5.743 23.132 1.00 14.46 240 SER A O 1
ATOM 1579 N N . ASN A 1 218 ? 2.574 -4.578 21.191 1.00 15.21 241 ASN A N 1
ATOM 1580 C CA . ASN A 1 218 ? 2.938 -5.731 20.361 1.00 15.53 241 ASN A CA 1
ATOM 1581 C C . ASN A 1 218 ? 3.782 -5.182 19.204 1.00 15.51 241 ASN A C 1
ATOM 1582 O O . ASN A 1 218 ? 3.266 -4.785 18.137 1.00 17.35 241 ASN A O 1
ATOM 1587 N N . VAL A 1 219 ? 5.085 -5.119 19.442 1.00 14.66 242 VAL A N 1
ATOM 1588 C CA . VAL A 1 219 ? 5.970 -4.375 18.552 1.00 14.87 242 VAL A CA 1
ATOM 1589 C C . VAL A 1 219 ? 6.885 -5.341 17.819 1.00 14.54 242 VAL A C 1
ATOM 1590 O O . VAL A 1 219 ? 7.788 -5.920 18.438 1.00 14.88 242 VAL A O 1
ATOM 1594 N N . PRO A 1 220 ? 6.686 -5.490 16.493 1.00 15.23 243 PRO A N 1
ATOM 1595 C CA . PRO A 1 220 ? 7.620 -6.358 15.772 1.00 14.87 243 PRO A CA 1
ATOM 1596 C C . PRO A 1 220 ? 9.034 -5.795 15.808 1.00 14.50 243 PRO A C 1
ATOM 1597 O O . PRO A 1 220 ? 9.218 -4.562 15.801 1.00 14.23 243 PRO A O 1
ATOM 1601 N N . TYR A 1 221 ? 10.030 -6.671 15.854 1.00 13.67 244 TYR A N 1
ATOM 1602 C CA . TYR A 1 221 ? 11.417 -6.196 15.723 1.00 14.21 244 TYR A CA 1
ATOM 1603 C C . TYR A 1 221 ? 12.287 -7.248 15.073 1.00 14.33 244 TYR A C 1
ATOM 1604 O O . TYR A 1 221 ? 12.064 -8.463 15.247 1.00 13.91 244 TYR A O 1
ATOM 1613 N N . ILE A 1 222 ? 13.257 -6.764 14.296 1.00 14.62 245 ILE A N 1
ATOM 1614 C CA . ILE A 1 222 ? 14.278 -7.640 13.735 1.00 14.71 245 ILE A CA 1
ATOM 1615 C C . ILE A 1 222 ? 15.368 -7.710 14.785 1.00 14.72 245 ILE A C 1
ATOM 1616 O O . ILE A 1 222 ? 15.946 -6.684 15.156 1.00 13.74 245 ILE A O 1
ATOM 1621 N N . PRO A 1 223 ? 15.651 -8.920 15.283 1.00 15.00 246 PRO A N 1
ATOM 1622 C CA . PRO A 1 223 ? 16.615 -9.105 16.363 1.00 16.27 246 PRO A CA 1
ATOM 1623 C C . PRO A 1 223 ? 18.073 -8.991 15.910 1.00 16.40 246 PRO A C 1
ATOM 1624 O O . PRO A 1 223 ? 18.392 -9.309 14.755 1.00 16.60 246 PRO A O 1
ATOM 1628 N N . PHE A 1 224 ? 18.947 -8.583 16.830 1.00 17.09 247 PHE A N 1
ATOM 1629 C CA . PHE A 1 224 ? 20.379 -8.499 16.544 1.00 17.21 247 PHE A CA 1
ATOM 1630 C C . PHE A 1 224 ? 20.966 -9.873 16.244 1.00 18.07 247 PHE A C 1
ATOM 1631 O O . PHE A 1 224 ? 21.961 -9.978 15.519 1.00 18.14 247 PHE A O 1
ATOM 1639 N N . THR A 1 225 ? 20.350 -10.918 16.787 1.00 17.95 248 THR A N 1
ATOM 1640 C CA . THR A 1 225 ? 20.793 -12.286 16.493 1.00 18.96 248 THR A CA 1
ATOM 1641 C C . THR A 1 225 ? 20.670 -12.599 14.994 1.00 19.49 248 THR A C 1
ATOM 1642 O O . THR A 1 225 ? 21.378 -13.480 14.473 1.00 20.12 248 THR A O 1
ATOM 1646 N N . ALA A 1 226 ? 19.777 -11.885 14.307 1.00 19.14 249 ALA A N 1
ATOM 1647 C CA . ALA A 1 226 ? 19.610 -12.020 12.859 1.00 18.51 249 ALA A CA 1
ATOM 1648 C C . ALA A 1 226 ? 20.485 -11.020 12.109 1.00 18.57 249 ALA A C 1
ATOM 1649 O O . ALA A 1 226 ? 21.182 -11.373 11.169 1.00 18.14 249 ALA A O 1
ATOM 1651 N N . LEU A 1 227 ? 20.449 -9.764 12.539 1.00 16.86 250 LEU A N 1
ATOM 1652 C CA . LEU A 1 227 ? 21.152 -8.692 11.843 1.00 17.28 250 LEU A CA 1
ATOM 1653 C C . LEU A 1 227 ? 22.660 -8.848 11.938 1.00 17.54 250 LEU A C 1
ATOM 1654 O O . LEU A 1 227 ? 23.392 -8.339 11.089 1.00 17.90 250 LEU A O 1
ATOM 1659 N N . PHE A 1 228 ? 23.108 -9.547 12.982 1.00 17.55 251 PHE A N 1
ATOM 1660 C CA . PHE A 1 228 ? 24.528 -9.819 13.172 1.00 18.04 251 PHE A CA 1
ATOM 1661 C C . PHE A 1 228 ? 24.790 -11.305 13.346 1.00 18.88 251 PHE A C 1
ATOM 1662 O O . PHE A 1 228 ? 25.668 -11.694 14.116 1.00 19.28 251 PHE A O 1
ATOM 1670 N N . SER A 1 229 ? 24.023 -12.134 12.640 1.00 19.35 252 SER A N 1
ATOM 1671 C CA . SER A 1 229 ? 24.284 -13.583 12.637 1.00 21.08 252 SER A CA 1
ATOM 1672 C C . SER A 1 229 ? 25.742 -13.842 12.253 1.00 21.49 252 SER A C 1
ATOM 1673 O O . SER A 1 229 ? 26.297 -13.147 11.389 1.00 21.10 252 SER A O 1
ATOM 1676 N N . GLU A 1 230 ? 26.368 -14.821 12.916 1.00 22.56 253 GLU A N 1
ATOM 1677 C CA . GLU A 1 230 ? 27.798 -15.115 12.711 1.00 23.87 253 GLU A CA 1
ATOM 1678 C C . GLU A 1 230 ? 28.720 -13.916 13.004 1.00 24.15 253 GLU A C 1
ATOM 1679 O O . GLU A 1 230 ? 29.843 -13.837 12.477 1.00 24.36 253 GLU A O 1
ATOM 1685 N N . ASN A 1 231 ? 28.240 -12.981 13.830 1.00 24.05 254 ASN A N 1
ATOM 1686 C CA . ASN A 1 231 ? 29.022 -11.802 14.260 1.00 24.93 254 ASN A CA 1
ATOM 1687 C C . ASN A 1 231 ? 29.485 -10.929 13.089 1.00 25.10 254 ASN A C 1
ATOM 1688 O O . ASN A 1 231 ? 30.545 -10.300 13.147 1.00 25.46 254 ASN A O 1
ATOM 1693 N N . LYS A 1 232 ? 28.683 -10.897 12.026 1.00 24.00 255 LYS A N 1
ATOM 1694 C CA . LYS A 1 232 ? 28.935 -9.998 10.912 1.00 23.97 255 LYS A CA 1
ATOM 1695 C C . LYS A 1 232 ? 27.600 -9.371 10.484 1.00 21.76 255 LYS A C 1
ATOM 1696 O O . LYS A 1 232 ? 26.556 -9.969 10.694 1.00 20.75 255 LYS A O 1
ATOM 1702 N N . PRO A 1 233 ? 27.639 -8.155 9.919 1.00 20.65 256 PRO A N 1
ATOM 1703 C CA . PRO A 1 233 ? 26.400 -7.516 9.480 1.00 19.80 256 PRO A CA 1
ATOM 1704 C C . PRO A 1 233 ? 25.715 -8.343 8.389 1.00 19.13 256 PRO A C 1
ATOM 1705 O O . PRO A 1 233 ? 26.374 -8.781 7.422 1.00 18.44 256 PRO A O 1
ATOM 1709 N N . ASN A 1 234 ? 24.414 -8.569 8.544 1.00 17.24 257 ASN A N 1
ATOM 1710 C CA . ASN A 1 234 ? 23.659 -9.322 7.553 1.00 16.81 257 ASN A CA 1
ATOM 1711 C C . ASN A 1 234 ? 23.229 -8.369 6.454 1.00 16.17 257 ASN A C 1
ATOM 1712 O O . ASN A 1 234 ? 22.196 -7.697 6.535 1.00 14.93 257 ASN A O 1
ATOM 1717 N N . LEU A 1 235 ? 24.050 -8.291 5.417 1.00 15.86 258 LEU A N 1
ATOM 1718 C CA . LEU A 1 235 ? 23.804 -7.290 4.380 1.00 15.81 258 LEU A CA 1
ATOM 1719 C C . LEU A 1 235 ? 22.509 -7.517 3.622 1.00 15.33 258 LEU A C 1
ATOM 1720 O O . LEU A 1 235 ? 21.899 -6.547 3.154 1.00 15.52 258 LEU A O 1
ATOM 1725 N N . HIS A 1 236 ? 22.072 -8.771 3.528 1.00 14.91 259 HIS A N 1
ATOM 1726 C CA . HIS A 1 236 ? 20.793 -9.066 2.888 1.00 15.67 259 HIS A CA 1
ATOM 1727 C C . HIS A 1 236 ? 19.631 -8.417 3.634 1.00 15.31 259 HIS A C 1
ATOM 1728 O O . HIS A 1 236 ? 18.727 -7.845 3.009 1.00 16.52 259 HIS A O 1
ATOM 1735 N N . LEU A 1 237 ? 19.634 -8.517 4.962 1.00 14.81 260 LEU A N 1
ATOM 1736 C CA . LEU A 1 237 ? 18.571 -7.878 5.747 1.00 14.16 260 LEU A CA 1
ATOM 1737 C C . LEU A 1 237 ? 18.658 -6.351 5.693 1.00 14.36 260 LEU A C 1
ATOM 1738 O O . LEU A 1 237 ? 17.651 -5.668 5.404 1.00 15.16 260 LEU A O 1
ATOM 1743 N N . PHE A 1 238 ? 19.847 -5.813 5.961 1.00 14.47 261 PHE A N 1
ATOM 1744 C CA . PHE A 1 238 ? 20.032 -4.357 5.944 1.00 14.58 261 PHE A CA 1
ATOM 1745 C C . PHE A 1 238 ? 19.606 -3.724 4.619 1.00 15.80 261 PHE A C 1
ATOM 1746 O O . PHE A 1 238 ? 19.015 -2.636 4.619 1.00 15.89 261 PHE A O 1
ATOM 1754 N N . SER A 1 239 ? 19.861 -4.411 3.503 1.00 16.04 262 SER A N 1
ATOM 1755 C CA . SER A 1 239 ? 19.554 -3.853 2.179 1.00 16.58 262 SER A CA 1
ATOM 1756 C C . SER A 1 239 ? 18.053 -3.662 1.919 1.00 16.86 262 SER A C 1
ATOM 1757 O O . SER A 1 239 ? 17.679 -2.964 0.969 1.00 17.59 262 SER A O 1
ATOM 1760 N N . GLN A 1 240 ? 17.207 -4.296 2.736 1.00 16.39 263 GLN A N 1
ATOM 1761 C CA . GLN A 1 240 ? 15.756 -4.206 2.559 1.00 16.18 263 GLN A CA 1
ATOM 1762 C C . GLN A 1 240 ? 15.113 -3.048 3.321 1.00 16.45 263 GLN A C 1
ATOM 1763 O O . GLN A 1 240 ? 13.907 -2.814 3.206 1.00 17.03 263 GLN A O 1
ATOM 1769 N N . ILE A 1 241 ? 15.911 -2.332 4.102 1.00 15.16 264 ILE A N 1
ATOM 1770 C CA . ILE A 1 241 ? 15.396 -1.178 4.831 1.00 15.25 264 ILE A CA 1
ATOM 1771 C C . ILE A 1 241 ? 15.309 -0.039 3.806 1.00 15.72 264 ILE A C 1
ATOM 1772 O O . ILE A 1 241 ? 16.328 0.336 3.221 1.00 16.17 264 ILE A O 1
ATOM 1777 N N . PRO A 1 242 ? 14.095 0.496 3.565 1.00 16.26 265 PRO A N 1
ATOM 1778 C CA . PRO A 1 242 ? 13.891 1.508 2.515 1.00 16.36 265 PRO A CA 1
ATOM 1779 C C . PRO A 1 242 ? 14.413 2.880 2.908 1.00 16.47 265 PRO A C 1
ATOM 1780 O O . PRO A 1 242 ? 14.357 3.251 4.066 1.00 15.53 265 PRO A O 1
ATOM 1784 N N . ASN A 1 243 ? 14.890 3.640 1.926 1.00 16.18 266 ASN A N 1
ATOM 1785 C CA . ASN A 1 243 ? 15.215 5.038 2.154 1.00 16.77 266 ASN A CA 1
ATOM 1786 C C . ASN A 1 243 ? 13.998 5.783 2.708 1.00 16.56 266 ASN A C 1
ATOM 1787 O O . ASN A 1 243 ? 12.877 5.625 2.198 1.00 17.14 266 ASN A O 1
ATOM 1792 N N . GLY A 1 244 ? 14.225 6.575 3.757 1.00 16.19 267 GLY A N 1
ATOM 1793 C CA . GLY A 1 244 ? 13.168 7.396 4.357 1.00 15.95 267 GLY A CA 1
ATOM 1794 C C . GLY A 1 244 ? 12.308 6.648 5.358 1.00 16.05 267 GLY A C 1
ATOM 1795 O O . GLY A 1 244 ? 11.319 7.191 5.854 1.00 16.97 267 GLY A O 1
ATOM 1796 N N . ALA A 1 245 ? 12.668 5.398 5.667 1.00 15.46 268 ALA A N 1
ATOM 1797 C CA . ALA A 1 245 ? 11.895 4.646 6.665 1.00 15.14 268 ALA A CA 1
ATOM 1798 C C . ALA A 1 245 ? 12.142 5.232 8.068 1.00 15.12 268 ALA A C 1
ATOM 1799 O O . ALA A 1 245 ? 13.138 5.937 8.300 1.00 15.81 268 ALA A O 1
ATOM 1801 N N . VAL A 1 246 ? 11.212 4.970 8.984 1.00 15.02 269 VAL A N 1
ATOM 1802 C CA . VAL A 1 246 ? 11.380 5.324 10.384 1.00 14.63 269 VAL A CA 1
ATOM 1803 C C . VAL A 1 246 ? 11.894 4.088 11.105 1.00 14.47 269 VAL A C 1
ATOM 1804 O O . VAL A 1 246 ? 11.274 3.010 11.000 1.00 14.65 269 VAL A O 1
ATOM 1808 N N . ILE A 1 247 ? 13.034 4.237 11.795 1.00 14.06 270 ILE A N 1
ATOM 1809 C CA . ILE A 1 247 ? 13.655 3.132 12.561 1.00 13.29 270 ILE A CA 1
ATOM 1810 C C . ILE A 1 247 ? 13.490 3.391 14.049 1.00 13.19 270 ILE A C 1
ATOM 1811 O O . ILE A 1 247 ? 13.893 4.455 14.530 1.00 13.58 270 ILE A O 1
ATOM 1816 N N . GLU A 1 248 ? 12.880 2.440 14.754 1.00 13.00 271 GLU A N 1
ATOM 1817 C CA . GLU A 1 248 ? 12.735 2.505 16.215 1.00 13.09 271 GLU A CA 1
ATOM 1818 C C . GLU A 1 248 ? 13.613 1.470 16.906 1.00 13.02 271 GLU A C 1
ATOM 1819 O O . GLU A 1 248 ? 13.720 0.319 16.459 1.00 12.77 271 GLU A O 1
ATOM 1825 N N . ILE A 1 249 ? 14.220 1.879 18.016 1.00 12.76 272 ILE A N 1
ATOM 1826 C CA . ILE A 1 249 ? 15.132 1.007 18.736 1.00 13.47 272 ILE A CA 1
ATOM 1827 C C . ILE A 1 249 ? 14.349 0.298 19.840 1.00 13.50 272 ILE A C 1
ATOM 1828 O O . ILE A 1 249 ? 13.742 0.970 20.674 1.00 14.06 272 ILE A O 1
ATOM 1833 N N . ILE A 1 250 ? 14.389 -1.041 19.855 1.00 13.04 273 ILE A N 1
ATOM 1834 C CA . ILE A 1 250 ? 13.459 -1.847 20.654 1.00 13.78 273 ILE A CA 1
ATOM 1835 C C . ILE A 1 250 ? 14.134 -2.541 21.826 1.00 14.75 273 ILE A C 1
ATOM 1836 O O . ILE A 1 250 ? 15.177 -3.190 21.655 1.00 14.07 273 ILE A O 1
ATOM 1841 N N . ARG A 1 251 ? 13.528 -2.398 23.000 1.00 15.38 274 ARG A N 1
ATOM 1842 C CA . ARG A 1 251 ? 13.990 -3.038 24.219 1.00 16.86 274 ARG A CA 1
ATOM 1843 C C . ARG A 1 251 ? 12.816 -3.870 24.763 1.00 18.32 274 ARG A C 1
ATOM 1844 O O . ARG A 1 251 ? 11.968 -3.340 25.491 1.00 18.61 274 ARG A O 1
ATOM 1852 N N . PRO A 1 252 ? 12.766 -5.174 24.404 1.00 19.54 275 PRO A N 1
ATOM 1853 C CA . PRO A 1 252 ? 11.615 -6.042 24.705 1.00 20.83 275 PRO A CA 1
ATOM 1854 C C . PRO A 1 252 ? 11.362 -6.248 26.185 1.00 22.75 275 PRO A C 1
ATOM 1855 O O . PRO A 1 252 ? 10.212 -6.447 26.577 1.00 24.07 275 PRO A O 1
ATOM 1859 N N . ASN A 1 253 ? 12.403 -6.231 27.000 1.00 22.74 276 ASN A N 1
ATOM 1860 C CA . ASN A 1 253 ? 12.191 -6.560 28.401 1.00 25.32 276 ASN A CA 1
ATOM 1861 C C . ASN A 1 253 ? 12.816 -5.481 29.260 1.00 25.42 276 ASN A C 1
ATOM 1862 O O . ASN A 1 253 ? 13.897 -5.680 29.863 1.00 27.62 276 ASN A O 1
ATOM 1867 N N . TRP A 1 254 ? 12.133 -4.332 29.269 1.00 24.59 277 TRP A N 1
ATOM 1868 C CA . TRP A 1 254 ? 12.688 -3.089 29.816 1.00 22.82 277 TRP A CA 1
ATOM 1869 C C . TRP A 1 254 ? 11.843 -2.609 30.977 1.00 22.78 277 TRP A C 1
ATOM 1870 O O . TRP A 1 254 ? 10.852 -1.898 30.804 1.00 22.07 277 TRP A O 1
ATOM 1881 N N . ASP A 1 255 ? 12.249 -3.005 32.173 1.00 22.59 278 ASP A N 1
ATOM 1882 C CA . ASP A 1 255 ? 11.383 -2.807 33.338 1.00 23.05 278 ASP A CA 1
ATOM 1883 C C . ASP A 1 255 ? 11.733 -1.489 34.014 1.00 22.79 278 ASP A C 1
ATOM 1884 O O . ASP A 1 255 ? 12.641 -1.409 34.844 1.00 22.66 278 ASP A O 1
ATOM 1889 N N . LEU A 1 256 ? 11.016 -0.441 33.620 1.00 21.63 279 LEU A N 1
ATOM 1890 C CA . LEU A 1 256 ? 11.233 0.889 34.196 1.00 21.80 279 LEU A CA 1
ATOM 1891 C C . LEU A 1 256 ? 10.149 1.242 35.214 1.00 22.11 279 LEU A C 1
ATOM 1892 O O . LEU A 1 256 ? 9.904 2.418 35.478 1.00 21.12 279 LEU A O 1
ATOM 1897 N N . ARG A 1 257 ? 9.528 0.219 35.801 1.00 22.66 280 ARG A N 1
ATOM 1898 C CA . ARG A 1 257 ? 8.400 0.433 36.720 1.00 23.51 280 ARG A CA 1
ATOM 1899 C C . ARG A 1 257 ? 8.791 1.242 37.949 1.00 24.17 280 ARG A C 1
ATOM 1900 O O . ARG A 1 257 ? 8.046 2.138 38.384 1.00 23.63 280 ARG A O 1
ATOM 1908 N N . GLN A 1 258 ? 9.941 0.917 38.530 1.00 24.14 281 GLN A N 1
ATOM 1909 C CA . GLN A 1 258 ? 10.371 1.627 39.723 1.00 25.09 281 GLN A CA 1
ATOM 1910 C C . GLN A 1 258 ? 10.755 3.050 39.364 1.00 24.69 281 GLN A C 1
ATOM 1911 O O . GLN A 1 258 ? 10.527 3.961 40.161 1.00 25.44 281 GLN A O 1
ATOM 1917 N N . GLN A 1 259 ? 11.313 3.239 38.164 1.00 24.25 282 GLN A N 1
ATOM 1918 C CA . GLN A 1 259 ? 11.857 4.538 37.764 1.00 24.18 282 GLN A CA 1
ATOM 1919 C C . GLN A 1 259 ? 10.840 5.511 37.175 1.00 23.44 282 GLN A C 1
ATOM 1920 O O . GLN A 1 259 ? 10.855 6.701 37.507 1.00 23.68 282 GLN A O 1
ATOM 1926 N N . ILE A 1 260 ? 9.999 5.036 36.259 1.00 22.18 283 ILE A N 1
ATOM 1927 C CA . ILE A 1 260 ? 9.038 5.949 35.619 1.00 20.42 283 ILE A CA 1
ATOM 1928 C C . ILE A 1 260 ? 7.600 5.496 35.788 1.00 19.46 283 ILE A C 1
ATOM 1929 O O . ILE A 1 260 ? 6.693 6.194 35.330 1.00 18.57 283 ILE A O 1
ATOM 1934 N N . GLY A 1 261 ? 7.406 4.337 36.414 1.00 18.45 284 GLY A N 1
ATOM 1935 C CA . GLY A 1 261 ? 6.088 3.843 36.760 1.00 19.11 284 GLY A CA 1
ATOM 1936 C C . GLY A 1 261 ? 5.524 2.852 35.778 1.00 18.52 284 GLY A C 1
ATOM 1937 O O . GLY A 1 261 ? 4.405 2.376 35.958 1.00 19.74 284 GLY A O 1
ATOM 1938 N N . THR A 1 262 ? 6.292 2.526 34.738 1.00 18.19 285 THR A N 1
ATOM 1939 C CA . THR A 1 262 ? 5.815 1.586 33.739 1.00 17.09 285 THR A CA 1
ATOM 1940 C C . THR A 1 262 ? 6.952 0.845 33.038 1.00 16.82 285 THR A C 1
ATOM 1941 O O . THR A 1 262 ? 8.064 1.353 32.951 1.00 16.66 285 THR A O 1
ATOM 1945 N N . GLU A 1 263 ? 6.662 -0.373 32.586 1.00 17.00 286 GLU A N 1
ATOM 1946 C CA . GLU A 1 263 ? 7.511 -1.028 31.585 1.00 18.04 286 GLU A CA 1
ATOM 1947 C C . GLU A 1 263 ? 7.511 -0.187 30.330 1.00 17.09 286 GLU A C 1
ATOM 1948 O O . GLU A 1 263 ? 6.561 0.570 30.078 1.00 17.70 286 GLU A O 1
ATOM 1954 N N . LEU A 1 264 ? 8.563 -0.330 29.533 1.00 16.48 287 LEU A N 1
ATOM 1955 C CA . LEU A 1 264 ? 8.642 0.372 28.267 1.00 17.38 287 LEU A CA 1
ATOM 1956 C C . LEU A 1 264 ? 9.257 -0.524 27.194 1.00 17.67 287 LEU A C 1
ATOM 1957 O O . LEU A 1 264 ? 9.888 -1.555 27.508 1.00 18.06 287 LEU A O 1
ATOM 1962 N N . ASP A 1 265 ? 9.064 -0.154 25.934 1.00 16.71 288 ASP A N 1
ATOM 1963 C CA . ASP A 1 265 ? 9.478 -1.018 24.824 1.00 16.29 288 ASP A CA 1
ATOM 1964 C C . ASP A 1 265 ? 10.398 -0.366 23.783 1.00 16.78 288 ASP A C 1
ATOM 1965 O O . ASP A 1 265 ? 11.102 -1.075 23.058 1.00 17.45 288 ASP A O 1
ATOM 1970 N N . ILE A 1 266 ? 10.344 0.960 23.671 1.00 16.78 289 ILE A N 1
ATOM 1971 C CA . ILE A 1 266 ? 11.050 1.696 22.608 1.00 17.46 289 ILE A CA 1
ATOM 1972 C C . ILE A 1 266 ? 11.837 2.863 23.216 1.00 17.53 289 ILE A C 1
ATOM 1973 O O . ILE A 1 266 ? 11.268 3.675 23.963 1.00 17.78 289 ILE A O 1
ATOM 1978 N N . SER A 1 267 ? 13.131 2.958 22.894 1.00 17.21 290 SER A N 1
ATOM 1979 C CA . SER A 1 267 ? 14.031 3.877 23.614 1.00 17.56 290 SER A CA 1
ATOM 1980 C C . SER A 1 267 ? 14.528 5.032 22.748 1.00 17.24 290 SER A C 1
ATOM 1981 O O . SER A 1 267 ? 15.019 6.055 23.273 1.00 18.12 290 SER A O 1
ATOM 1984 N N . HIS A 1 268 ? 14.386 4.896 21.431 1.00 15.72 291 HIS A N 1
ATOM 1985 C CA . HIS A 1 268 ? 14.922 5.879 20.490 1.00 15.24 291 HIS A CA 1
ATOM 1986 C C . HIS A 1 268 ? 14.364 5.644 19.087 1.00 15.26 291 HIS A C 1
ATOM 1987 O O . HIS A 1 268 ? 13.842 4.565 18.777 1.00 15.20 291 HIS A O 1
ATOM 1994 N N . LEU A 1 269 ? 14.445 6.677 18.255 1.00 14.60 292 LEU A N 1
ATOM 1995 C CA . LEU A 1 269 ? 14.031 6.550 16.857 1.00 15.35 292 LEU A CA 1
ATOM 1996 C C . LEU A 1 269 ? 14.654 7.592 15.965 1.00 15.17 292 LEU A C 1
ATOM 1997 O O . LEU A 1 269 ? 15.220 8.579 16.440 1.00 15.43 292 LEU A O 1
ATOM 2002 N N . GLY A 1 270 ? 14.5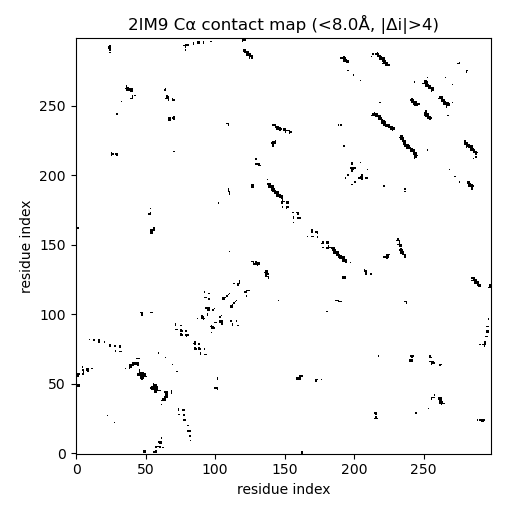38 7.372 14.662 1.00 14.97 293 GLY A N 1
ATOM 2003 C CA . GLY A 1 270 ? 15.151 8.263 13.667 1.00 14.20 293 GLY A CA 1
ATOM 2004 C C . GLY A 1 270 ? 14.816 7.725 12.290 1.00 14.31 293 GLY A C 1
ATOM 2005 O O . GLY A 1 270 ? 13.953 6.840 12.160 1.00 14.44 293 GLY A O 1
ATOM 2006 N N . PHE A 1 271 ? 15.505 8.232 11.268 1.00 13.94 294 PHE A N 1
ATOM 2007 C CA . PHE A 1 271 ? 15.245 7.836 9.889 1.00 13.77 294 PHE A CA 1
ATOM 2008 C C . PHE A 1 271 ? 16.373 7.001 9.306 1.00 14.11 294 PHE A C 1
ATOM 2009 O O . PHE A 1 271 ? 17.546 7.179 9.682 1.00 14.71 294 PHE A O 1
ATOM 2017 N N . ALA A 1 272 ? 15.997 6.082 8.427 1.00 13.60 295 ALA A N 1
ATOM 2018 C CA . ALA A 1 272 ? 16.942 5.332 7.601 1.00 13.92 295 ALA A CA 1
ATOM 2019 C C . ALA A 1 272 ? 17.193 6.156 6.360 1.00 14.94 295 ALA A C 1
ATOM 2020 O O . ALA A 1 272 ? 16.259 6.443 5.618 1.00 14.95 295 ALA A O 1
ATOM 2022 N N . ILE A 1 273 ? 18.448 6.520 6.111 1.00 14.78 296 ILE A N 1
ATOM 2023 C CA . ILE A 1 273 ? 18.765 7.317 4.924 1.00 15.52 296 ILE A CA 1
ATOM 2024 C C . ILE A 1 273 ? 19.931 6.663 4.174 1.00 15.20 296 ILE A C 1
ATOM 2025 O O . ILE A 1 273 ? 20.998 6.493 4.750 1.00 14.44 296 ILE A O 1
ATOM 2030 N N . TRP A 1 274 ? 19.709 6.308 2.911 1.00 16.14 297 TRP A N 1
ATOM 2031 C CA . TRP A 1 274 ? 20.763 5.731 2.062 1.00 16.39 297 TRP A CA 1
ATOM 2032 C C . TRP A 1 274 ? 21.548 6.862 1.383 1.00 17.31 297 TRP A C 1
ATOM 2033 O O . TRP A 1 274 ? 20.958 7.717 0.723 1.00 16.90 297 TRP A O 1
ATOM 2044 N N . ILE A 1 275 ? 22.874 6.842 1.531 1.00 17.61 298 ILE A N 1
ATOM 2045 C CA . ILE A 1 275 ? 23.735 7.856 0.902 1.00 18.48 298 ILE A CA 1
ATOM 2046 C C . ILE A 1 275 ? 24.946 7.139 0.365 1.00 17.55 298 ILE A C 1
ATOM 2047 O O . ILE A 1 275 ? 25.675 6.491 1.115 1.00 17.02 298 ILE A O 1
ATOM 2052 N N . ASN A 1 276 ? 25.137 7.234 -0.942 1.00 17.98 299 ASN A N 1
ATOM 2053 C CA . ASN A 1 276 ? 26.279 6.608 -1.589 1.00 18.46 299 ASN A CA 1
ATOM 2054 C C . ASN A 1 276 ? 26.288 5.109 -1.322 1.00 19.31 299 ASN A C 1
ATOM 2055 O O . ASN A 1 276 ? 27.329 4.519 -1.060 1.00 19.82 299 ASN A O 1
ATOM 2060 N N . ASN A 1 277 ? 25.106 4.502 -1.380 1.00 18.93 300 ASN A N 1
ATOM 2061 C CA . ASN A 1 277 ? 24.956 3.045 -1.211 1.00 20.13 300 ASN A CA 1
ATOM 2062 C C . ASN A 1 277 ? 25.407 2.545 0.175 1.00 20.11 300 ASN A C 1
ATOM 2063 O O . ASN A 1 277 ? 25.805 1.377 0.338 1.00 20.05 300 ASN A O 1
ATOM 2068 N N . GLU A 1 278 ? 25.328 3.435 1.169 1.00 20.34 301 GLU A N 1
ATOM 2069 C CA . GLU A 1 278 ? 25.576 3.113 2.573 1.00 21.22 301 GLU A CA 1
ATOM 2070 C C . GLU A 1 278 ? 24.371 3.580 3.397 1.00 19.25 301 GLU A C 1
ATOM 2071 O O . GLU A 1 278 ? 23.779 4.616 3.116 1.00 18.26 301 GLU A O 1
ATOM 2077 N N . LEU A 1 279 ? 24.009 2.813 4.411 1.00 17.61 302 LEU A N 1
ATOM 2078 C CA . LEU A 1 279 ? 22.797 3.128 5.168 1.00 16.91 302 LEU A CA 1
ATOM 2079 C C . LEU A 1 279 ? 23.131 3.874 6.456 1.00 16.72 302 LEU A C 1
ATOM 2080 O O . LEU A 1 279 ? 23.906 3.381 7.287 1.00 16.07 302 LEU A O 1
ATOM 2085 N N . PHE A 1 280 ? 22.500 5.041 6.614 1.00 16.55 303 PHE A N 1
ATOM 2086 C CA . PHE A 1 280 ? 22.675 5.892 7.782 1.00 16.16 303 PHE A CA 1
ATOM 2087 C C . PHE A 1 280 ? 21.424 5.963 8.657 1.00 16.07 303 PHE A C 1
ATOM 2088 O O . PHE A 1 280 ? 20.297 5.774 8.191 1.00 15.77 303 PHE A O 1
ATOM 2096 N N . PHE A 1 281 ? 21.665 6.202 9.928 1.00 15.70 304 PHE A N 1
ATOM 2097 C CA . PHE A 1 281 ? 20.619 6.432 10.916 1.00 16.30 304 PHE A CA 1
ATOM 2098 C C . PHE A 1 281 ? 20.696 7.920 11.210 1.00 16.05 304 PHE A C 1
ATOM 2099 O O . PHE A 1 281 ? 21.671 8.414 11.793 1.00 16.37 304 PHE A O 1
ATOM 2107 N N . ARG A 1 282 ? 19.685 8.647 10.747 1.00 15.34 305 ARG A N 1
ATOM 2108 C CA . ARG A 1 282 ? 19.654 10.097 10.919 1.00 15.44 305 ARG A CA 1
ATOM 2109 C C . ARG A 1 282 ? 18.727 10.420 12.078 1.00 15.95 305 ARG A C 1
ATOM 2110 O O . ARG A 1 282 ? 17.550 10.107 12.037 1.00 15.91 305 ARG A O 1
ATOM 2118 N N . GLN A 1 283 ? 19.272 11.010 13.141 1.00 16.61 306 GLN A N 1
ATOM 2119 C CA . GLN A 1 283 ? 18.470 11.220 14.352 1.00 17.52 306 GLN A CA 1
ATOM 2120 C C . GLN A 1 283 ? 19.022 12.318 15.227 1.00 17.97 306 GLN A C 1
ATOM 2121 O O . GLN A 1 283 ? 20.160 12.746 15.051 1.00 17.47 306 GLN A O 1
ATOM 2127 N N . ALA A 1 284 ? 18.173 12.793 16.130 1.00 17.42 307 ALA A N 1
ATOM 2128 C CA . ALA A 1 284 ? 18.549 13.777 17.129 1.00 18.70 307 ALA A CA 1
ATOM 2129 C C . ALA A 1 284 ? 19.130 12.978 18.283 1.00 19.74 307 ALA A C 1
ATOM 2130 O O . ALA A 1 284 ? 18.423 12.181 18.926 1.00 19.28 307 ALA A O 1
ATOM 2132 N N . SER A 1 285 ? 20.425 13.179 18.507 1.00 20.70 308 SER A N 1
ATOM 2133 C CA . SER A 1 285 ? 21.213 12.347 19.402 1.00 23.11 308 SER A CA 1
ATOM 2134 C C . SER A 1 285 ? 21.631 13.093 20.661 1.00 23.88 308 SER A C 1
ATOM 2135 O O . SER A 1 285 ? 22.317 14.110 20.573 1.00 24.43 308 SER A O 1
ATOM 2138 N N . SER A 1 286 ? 21.227 12.574 21.817 1.00 25.16 309 SER A N 1
ATOM 2139 C CA . SER A 1 286 ? 21.648 13.117 23.110 1.00 26.87 309 SER A CA 1
ATOM 2140 C C . SER A 1 286 ? 23.146 12.915 23.336 1.00 27.94 309 SER A C 1
ATOM 2141 O O . SER A 1 286 ? 23.790 13.711 24.021 1.00 28.67 309 SER A O 1
ATOM 2144 N N . GLN A 1 287 ? 23.692 11.857 22.745 1.00 28.88 310 GLN A N 1
ATOM 2145 C CA . GLN A 1 287 ? 25.117 11.543 22.864 1.00 30.54 310 GLN A CA 1
ATOM 2146 C C . GLN A 1 287 ? 25.975 12.547 22.083 1.00 30.01 310 GLN A C 1
ATOM 2147 O O . GLN A 1 287 ? 26.988 13.042 22.596 1.00 30.38 310 GLN A O 1
ATOM 2153 N N . TYR A 1 288 ? 25.559 12.857 20.855 1.00 29.06 311 TYR A N 1
ATOM 2154 C CA . TYR A 1 288 ? 26.263 13.839 20.020 1.00 28.83 311 TYR A CA 1
ATOM 2155 C C . TYR A 1 288 ? 25.830 15.284 20.278 1.00 27.26 311 TYR A C 1
ATOM 2156 O O . TYR A 1 288 ? 26.530 16.220 19.902 1.00 27.70 311 TYR A O 1
ATOM 2165 N N . GLY A 1 289 ? 24.680 15.460 20.919 1.00 25.48 312 GLY A N 1
ATOM 2166 C CA . GLY A 1 289 ? 24.198 16.789 21.288 1.00 23.16 312 GLY A CA 1
ATOM 2167 C C . GLY A 1 289 ? 23.563 17.534 20.127 1.00 21.61 312 GLY A C 1
ATOM 2168 O O . GLY A 1 289 ? 23.372 18.751 20.186 1.00 20.31 312 GLY A O 1
ATOM 2169 N N . LYS A 1 290 ? 23.239 16.803 19.065 1.00 20.38 313 LYS A N 1
ATOM 2170 C CA . LYS A 1 290 ? 22.692 17.413 17.856 1.00 19.82 313 LYS A CA 1
ATOM 2171 C C . LYS A 1 290 ? 22.107 16.354 16.921 1.00 18.62 313 LYS A C 1
ATOM 2172 O O . LYS A 1 290 ? 22.286 15.148 17.146 1.00 18.21 313 LYS A O 1
ATOM 2178 N N . VAL A 1 291 ? 21.421 16.810 15.875 1.00 17.57 314 VAL A N 1
ATOM 2179 C CA . VAL A 1 291 ? 20.956 15.924 14.801 1.00 16.98 314 VAL A CA 1
ATOM 2180 C C . VAL A 1 291 ? 22.166 15.492 13.984 1.00 17.39 314 VAL A C 1
ATOM 2181 O O . VAL A 1 291 ? 22.889 16.334 13.452 1.00 17.12 314 VAL A O 1
ATOM 2185 N N . VAL A 1 292 ? 22.377 14.179 13.904 1.00 17.88 315 VAL A N 1
ATOM 2186 C CA . VAL A 1 292 ? 23.529 13.622 13.182 1.00 18.96 315 VAL A CA 1
ATOM 2187 C C . VAL A 1 292 ? 23.147 12.468 12.265 1.00 19.60 315 VAL A C 1
ATOM 2188 O O . VAL A 1 292 ? 22.087 11.877 12.431 1.00 18.90 315 VAL A O 1
ATOM 2192 N N . ASP A 1 293 ? 24.034 12.168 11.310 1.00 19.57 316 ASP A N 1
ATOM 2193 C CA . ASP A 1 293 ? 24.024 10.925 10.537 1.00 19.92 316 ASP A CA 1
ATOM 2194 C C . ASP A 1 293 ? 25.091 9.997 11.093 1.00 21.10 316 ASP A C 1
ATOM 2195 O O . ASP A 1 293 ? 26.250 10.404 11.216 1.00 21.36 316 ASP A O 1
ATOM 2200 N N . VAL A 1 294 ? 24.715 8.768 11.436 1.00 19.79 317 VAL A N 1
ATOM 2201 C CA . VAL A 1 294 ? 25.702 7.748 11.829 1.00 19.92 317 VAL A CA 1
ATOM 2202 C C . VAL A 1 294 ? 25.439 6.466 11.030 1.00 19.28 317 VAL A C 1
ATOM 2203 O O . VAL A 1 294 ? 24.292 6.154 10.721 1.00 19.40 317 VAL A O 1
ATOM 2207 N N . SER A 1 295 ? 26.493 5.730 10.680 1.00 18.91 318 SER A N 1
ATOM 2208 C CA . SER A 1 295 ? 26.307 4.430 10.026 1.00 17.94 318 SER A CA 1
ATOM 2209 C C . SER A 1 295 ? 25.330 3.576 10.832 1.00 17.21 318 SER A C 1
ATOM 2210 O O . SER A 1 295 ? 25.543 3.380 12.028 1.00 16.53 318 SER A O 1
ATOM 2213 N N . LEU A 1 296 ? 24.254 3.081 10.199 1.00 16.98 319 LEU A N 1
ATOM 2214 C CA . LEU A 1 296 ? 23.271 2.292 10.958 1.00 17.23 319 LEU A CA 1
ATOM 2215 C C . LEU A 1 296 ? 23.900 0.972 11.430 1.00 16.87 319 LEU A C 1
ATOM 2216 O O . LEU A 1 296 ? 23.698 0.550 12.559 1.00 15.98 319 LEU A O 1
ATOM 2221 N N . ILE A 1 297 ? 24.672 0.330 10.560 1.00 16.48 320 ILE A N 1
ATOM 2222 C CA . ILE A 1 297 ? 25.370 -0.905 10.940 1.00 17.70 320 ILE A CA 1
ATOM 2223 C C . ILE A 1 297 ? 26.279 -0.686 12.156 1.00 17.78 320 ILE A C 1
ATOM 2224 O O . ILE A 1 297 ? 26.182 -1.419 13.140 1.00 1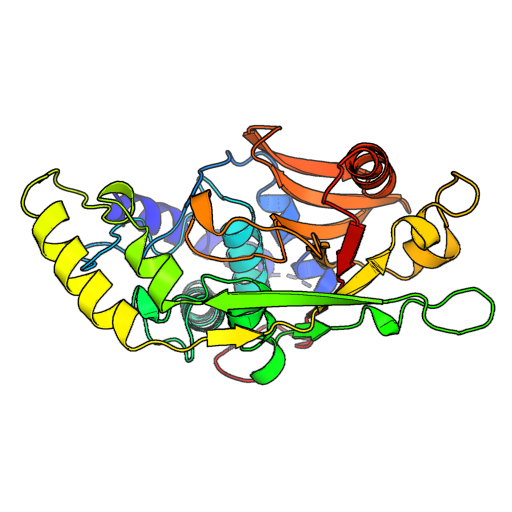8.59 320 ILE A O 1
ATOM 2229 N N . ASP A 1 298 ? 27.125 0.337 12.112 1.00 19.02 321 ASP A N 1
ATOM 2230 C CA . ASP A 1 298 ? 28.016 0.646 13.243 1.00 20.13 321 ASP A CA 1
ATOM 2231 C C . ASP A 1 298 ? 27.250 0.995 14.519 1.00 19.99 321 ASP A C 1
ATOM 2232 O O . ASP A 1 298 ? 27.619 0.555 15.604 1.00 20.26 321 ASP A O 1
ATOM 2237 N N . TYR A 1 299 ? 26.189 1.790 14.378 1.00 19.11 322 TYR A N 1
ATOM 2238 C CA . TYR A 1 299 ? 25.363 2.196 15.511 1.00 18.58 322 TYR A CA 1
ATOM 2239 C C . TYR A 1 299 ? 24.785 0.963 16.224 1.00 17.92 322 TYR A C 1
ATOM 2240 O O . TYR A 1 299 ? 24.859 0.828 17.464 1.00 18.57 322 TYR A O 1
ATOM 2249 N N . LEU A 1 300 ? 24.198 0.061 15.447 1.00 17.60 323 LEU A N 1
ATOM 2250 C CA . LEU A 1 300 ? 23.566 -1.123 16.012 1.00 17.66 323 LEU A CA 1
ATOM 2251 C C . LEU A 1 300 ? 24.601 -2.096 16.549 1.00 18.92 323 LEU A C 1
ATOM 2252 O O . LEU A 1 300 ? 24.353 -2.772 17.538 1.00 19.27 323 LEU A O 1
ATOM 2257 N N . ASP A 1 301 ? 25.767 -2.158 15.904 1.00 20.34 324 ASP A N 1
ATOM 2258 C CA . ASP A 1 301 ? 26.825 -3.049 16.376 1.00 22.75 324 ASP A CA 1
ATOM 2259 C C . ASP A 1 301 ? 27.248 -2.650 17.799 1.00 23.08 324 ASP A C 1
ATOM 2260 O O . ASP A 1 301 ? 27.415 -3.507 18.671 1.00 23.38 324 ASP A O 1
ATOM 2265 N N . LYS A 1 302 ? 27.389 -1.346 18.022 1.00 23.97 325 LYS A N 1
ATOM 2266 C CA . LYS A 1 302 ? 27.680 -0.803 19.352 1.00 25.56 325 LYS A CA 1
ATOM 2267 C C . LYS A 1 302 ? 26.516 -1.027 20.318 1.00 25.86 325 LYS A C 1
ATOM 2268 O O . LYS A 1 302 ? 26.731 -1.270 21.505 1.00 26.43 325 LYS A O 1
ATOM 2274 N N . ALA A 1 303 ? 25.287 -0.950 19.811 1.00 25.80 326 ALA A N 1
ATOM 2275 C CA . ALA A 1 303 ? 24.097 -1.141 20.652 1.00 26.37 326 ALA A CA 1
ATOM 2276 C C . ALA A 1 303 ? 23.942 -2.584 21.128 1.00 27.29 326 ALA A C 1
ATOM 2277 O O . ALA A 1 303 ? 23.330 -2.827 22.168 1.00 27.15 326 ALA A O 1
ATOM 2279 N N . ARG A 1 304 ? 24.512 -3.530 20.377 1.00 27.92 327 ARG A N 1
ATOM 2280 C CA . ARG A 1 304 ? 24.493 -4.968 20.714 1.00 29.34 327 ARG A CA 1
ATOM 2281 C C . ARG A 1 304 ? 24.958 -5.291 22.124 1.00 29.70 327 ARG A C 1
ATOM 2282 O O . ARG A 1 304 ? 24.486 -6.257 22.723 1.00 29.98 327 ARG A O 1
ATOM 2290 N N . SER A 1 305 ? 25.912 -4.517 22.634 1.00 29.74 328 SER A N 1
ATOM 2291 C CA . SER A 1 305 ? 26.501 -4.796 23.941 1.00 30.54 328 SER A CA 1
ATOM 2292 C C . SER A 1 305 ? 25.531 -4.460 25.081 1.00 30.15 328 SER A C 1
ATOM 2293 O O . SER A 1 305 ? 25.732 -4.872 26.231 1.00 30.62 328 SER A O 1
ATOM 2296 N N . SER A 1 306 ? 24.469 -3.729 24.756 1.00 29.01 329 SER A N 1
ATOM 2297 C CA . SER A 1 306 ? 23.423 -3.422 25.733 1.00 28.55 329 SER A CA 1
ATOM 2298 C C . SER A 1 306 ? 22.688 -4.674 26.231 1.00 28.31 329 SER A C 1
ATOM 2299 O O . SER A 1 306 ? 22.286 -5.528 25.437 1.00 29.35 329 SER A O 1
ATOM 2302 N N . PRO A 1 307 ? 22.483 -4.791 27.553 1.00 27.75 330 PRO A N 1
ATOM 2303 C CA . PRO A 1 307 ? 21.685 -5.922 28.014 1.00 26.95 330 PRO A CA 1
ATOM 2304 C C . PRO A 1 307 ? 20.209 -5.841 27.589 1.00 25.63 330 PRO A C 1
ATOM 2305 O O . PRO A 1 307 ? 19.546 -6.872 27.525 1.00 26.74 330 PRO A O 1
ATOM 2309 N N . THR A 1 308 ? 19.707 -4.642 27.289 1.00 23.00 331 THR A N 1
ATOM 2310 C CA . THR A 1 308 ? 18.259 -4.466 27.056 1.00 21.12 331 THR A CA 1
ATOM 2311 C C . THR A 1 308 ? 17.855 -4.196 25.607 1.00 19.90 331 THR A C 1
ATOM 2312 O O . THR A 1 308 ? 16.728 -4.491 25.225 1.00 19.58 331 THR A O 1
ATOM 2316 N N . ILE A 1 309 ? 18.752 -3.612 24.820 1.00 18.42 332 ILE A N 1
ATOM 2317 C CA . ILE A 1 309 ? 18.434 -3.352 23.401 1.00 17.88 332 ILE A CA 1
ATOM 2318 C C . ILE A 1 309 ? 18.579 -4.655 22.613 1.00 16.91 332 ILE A C 1
ATOM 2319 O O . ILE A 1 309 ? 19.622 -5.295 22.667 1.00 18.20 332 ILE A O 1
ATOM 2324 N N . LYS A 1 310 ? 17.539 -5.056 21.886 1.00 16.03 333 LYS A N 1
ATOM 2325 C CA . LYS A 1 310 ? 17.570 -6.353 21.188 1.00 16.14 333 LYS A CA 1
ATOM 2326 C C . LYS A 1 310 ? 17.305 -6.278 19.687 1.00 15.75 333 LYS A C 1
ATOM 2327 O O . LYS A 1 310 ? 17.436 -7.289 18.989 1.00 14.87 333 LYS A O 1
ATOM 2333 N N . GLY A 1 311 ? 16.880 -5.119 19.192 1.00 14.91 334 GLY A N 1
ATOM 2334 C CA . GLY A 1 311 ? 16.692 -4.997 17.736 1.00 13.99 334 GLY A CA 1
ATOM 2335 C C . GLY A 1 311 ? 15.966 -3.751 17.281 1.00 13.21 334 GLY A C 1
ATOM 2336 O O . GLY A 1 311 ? 15.883 -2.757 18.018 1.00 12.85 334 GLY A O 1
ATOM 2337 N N . ILE A 1 312 ? 15.439 -3.799 16.059 1.00 12.85 335 ILE A N 1
ATOM 2338 C CA . ILE A 1 312 ? 14.812 -2.607 15.462 1.00 13.06 335 ILE A CA 1
ATOM 2339 C C . ILE A 1 312 ? 13.444 -2.867 14.815 1.00 13.09 335 ILE A C 1
ATOM 2340 O O . ILE A 1 312 ? 13.188 -3.948 14.312 1.00 13.20 335 ILE A O 1
ATOM 2345 N N . ASN A 1 313 ? 12.595 -1.845 14.819 1.00 13.35 336 ASN A N 1
ATOM 2346 C CA . ASN A 1 313 ? 11.299 -1.872 14.133 1.00 13.29 336 ASN A CA 1
ATOM 2347 C C . ASN A 1 313 ? 11.394 -0.900 12.969 1.00 13.37 336 ASN A C 1
ATOM 2348 O O . ASN A 1 313 ? 12.047 0.140 13.086 1.00 12.89 336 ASN A O 1
ATOM 2353 N N . ILE A 1 314 ? 10.755 -1.255 11.849 1.00 13.89 337 ILE A N 1
ATOM 2354 C CA A ILE A 1 314 ? 10.826 -0.431 10.634 0.50 14.35 337 ILE A CA 1
ATOM 2355 C CA B ILE A 1 314 ? 10.827 -0.461 10.609 0.50 14.08 337 ILE A CA 1
ATOM 2356 C C . ILE A 1 314 ? 9.420 -0.100 10.145 1.00 15.02 337 ILE A C 1
ATOM 2357 O O . ILE A 1 314 ? 8.591 -0.989 9.950 1.00 14.56 337 ILE A O 1
ATOM 2366 N N . GLN A 1 315 ? 9.172 1.197 9.938 1.00 13.97 338 GLN A N 1
ATOM 2367 C CA . GLN A 1 315 ? 7.905 1.681 9.397 1.00 15.36 338 GLN A CA 1
ATOM 2368 C C . GLN A 1 315 ? 8.167 2.550 8.184 1.00 15.18 338 GLN A C 1
ATOM 2369 O O . GLN A 1 315 ? 9.227 3.173 8.066 1.00 15.56 338 GLN A O 1
ATOM 2375 N N . VAL A 1 316 ? 7.211 2.583 7.263 1.00 16.46 339 VAL A N 1
ATOM 2376 C CA . VAL A 1 316 ? 7.323 3.467 6.103 1.00 16.41 339 VAL A CA 1
ATOM 2377 C C . VAL A 1 316 ? 6.129 4.402 6.070 1.00 16.83 339 VAL A C 1
ATOM 2378 O O . VAL A 1 316 ? 5.100 4.127 6.681 1.00 16.55 339 VAL A O 1
ATOM 2382 N N . VAL A 1 317 ? 6.302 5.532 5.399 1.00 17.02 340 VAL A N 1
ATOM 2383 C CA . VAL A 1 317 ? 5.255 6.533 5.274 1.00 17.75 340 VAL A CA 1
ATOM 2384 C C . VAL A 1 317 ? 4.443 6.166 4.035 1.00 18.34 340 VAL A C 1
ATOM 2385 O O . VAL A 1 317 ? 5.015 5.908 2.978 1.00 18.83 340 VAL A O 1
ATOM 2389 N N . LEU A 1 318 ? 3.122 6.165 4.167 1.00 19.01 341 LEU A N 1
ATOM 2390 C CA . LEU A 1 318 ? 2.255 5.704 3.075 1.00 20.22 341 LEU A CA 1
ATOM 2391 C C . LEU A 1 318 ? 1.867 6.780 2.048 1.00 21.33 341 LEU A C 1
ATOM 2392 O O . LEU A 1 318 ? 1.892 6.516 0.831 1.00 21.83 341 LEU A O 1
ATOM 2397 N N . PRO A 1 319 ? 1.445 7.971 2.515 1.00 21.99 342 PRO A N 1
ATOM 2398 C CA . PRO A 1 319 ? 1.076 9.003 1.536 1.00 22.88 342 PRO A CA 1
ATOM 2399 C C . PRO A 1 319 ? 2.183 9.239 0.505 1.00 23.97 342 PRO A C 1
ATOM 2400 O O . PRO A 1 319 ? 3.362 9.344 0.864 1.00 23.61 342 PRO A O 1
ATOM 2404 N N . GLU A 1 320 ? 1.804 9.300 -0.769 1.00 25.28 343 GLU A N 1
ATOM 2405 C CA . GLU A 1 320 ? 2.776 9.452 -1.861 1.00 27.58 343 GLU A CA 1
ATOM 2406 C C . GLU A 1 320 ? 3.089 10.905 -2.195 1.00 27.37 343 GLU A C 1
ATOM 2407 O O . GLU A 1 320 ? 4.166 11.213 -2.700 1.00 26.63 343 GLU A O 1
ATOM 2413 N N . LYS A 1 321 ? 2.142 11.797 -1.926 1.00 27.20 344 LYS A N 1
ATOM 2414 C CA . LYS A 1 321 ? 2.347 13.208 -2.234 1.00 28.91 344 LYS A CA 1
ATOM 2415 C C . LYS A 1 321 ? 1.898 14.089 -1.075 1.00 28.38 344 LYS A C 1
ATOM 2416 O O . LYS A 1 321 ? 1.043 13.686 -0.308 1.00 28.25 344 LYS A O 1
ATOM 2422 N N . PRO A 1 322 ? 2.495 15.283 -0.941 1.00 28.83 345 PRO A N 1
ATOM 2423 C CA . PRO A 1 322 ? 2.114 16.158 0.161 1.00 29.14 345 PRO A CA 1
ATOM 2424 C C . PRO A 1 322 ? 0.751 16.804 -0.065 1.00 30.03 345 PRO A C 1
ATOM 2425 O O . PRO A 1 322 ? 0.252 16.830 -1.200 1.00 30.16 345 PRO A O 1
ATOM 2429 N N . VAL A 1 323 ? 0.149 17.317 1.007 1.00 30.47 346 VAL A N 1
ATOM 2430 C CA . VAL A 1 323 ? -1.223 17.837 0.938 1.00 31.05 346 VAL A CA 1
ATOM 2431 C C . VAL A 1 323 ? -1.355 19.266 1.463 1.00 30.79 346 VAL A C 1
ATOM 2432 O O . VAL A 1 323 ? -0.435 19.793 2.096 1.00 30.32 346 VAL A O 1
ATOM 2436 N N . CYS A 1 327 ? -5.250 16.545 6.484 0.50 28.39 349 CYS A N 1
ATOM 2437 C CA . CYS A 1 327 ? -4.081 15.852 7.014 0.50 28.57 349 CYS A CA 1
ATOM 2438 C C . CYS A 1 327 ? -4.426 15.041 8.271 0.50 29.37 349 CYS A C 1
ATOM 2439 O O . CYS A 1 327 ? -3.543 14.627 9.021 0.50 29.67 349 CYS A O 1
ATOM 2442 N N . GLN A 1 328 ? -5.718 14.813 8.489 0.50 30.00 350 GLN A N 1
ATOM 2443 C CA . GLN A 1 328 ? -6.176 14.041 9.639 0.50 30.62 350 GLN A CA 1
ATOM 2444 C C . GLN A 1 328 ? -6.158 12.537 9.369 0.50 30.90 350 GLN A C 1
ATOM 2445 O O . GLN A 1 328 ? -5.761 11.751 10.228 0.50 30.94 350 GLN A O 1
ATOM 2451 N N . LEU A 1 329 ? -6.606 12.140 8.182 0.50 31.23 351 LEU A N 1
ATOM 2452 C CA . LEU A 1 329 ? -6.631 10.729 7.797 0.50 31.53 351 LEU A CA 1
ATOM 2453 C C . LEU A 1 329 ? -6.220 10.593 6.339 0.50 31.75 351 LEU A C 1
ATOM 2454 O O . LEU A 1 329 ? -6.351 11.541 5.563 0.50 31.66 351 LEU A O 1
ATOM 2459 N N . PHE A 1 330 ? -5.749 9.405 5.965 0.50 31.91 352 PHE A N 1
ATOM 2460 C CA . PHE A 1 330 ? -5.220 9.172 4.620 0.50 31.95 352 PHE A CA 1
ATOM 2461 C C . PHE A 1 330 ? -5.844 7.946 3.952 0.50 32.10 352 PHE A C 1
ATOM 2462 O O . PHE A 1 330 ? -5.713 6.823 4.446 0.50 32.05 352 PHE A O 1
#

Secondary structure (DSSP, 8-state):
-HHHHHHHHHHHHHHHHHHHT---HHHHHHHHHHHTTTPBB-TT---S-TT-SSB-S-SS-SS-B-HHHHHHHHHHHHH-SSHHHHHHHHHHHHBGGG--STTTB--SIIIIIIHHHHHTTSEEE-GGG-B-TTS-B--EEE--EEEHHHHHHT--GGG-B-SS--HHHHHHHHHHHHHHHTT--EEE--EEEEEHHHHTGGGS--HHHHTTSPTT-EEEEEEEEE--HHHHSS-EEEEEEEEEEEETTEEEEEEEETTTTEEEEEEHHHHHHHHTT-SS--EEEEEEE--SS------

Sequence (299 aa):
NSAAIEEQANSSSIRKLYHTLNTTSMADRISSQISAYFKGTKYILGSLGEGPNARYDQFPRYRVDGFDCDTYVNTVLSLALANNSLESFQECCLKHTRYKNGKRSYINRNHFTSIDWNNYYNQKRGLLKDITFSIRNEKKQPVALYANALINKPQWYNHKTIDTIRLQKQDKNNEQEKRLVELKAKGKTLEETSLSNVPYIPFTALFSENKPNLHLFSQIPNGAVIEIIRPNWDLRQQIGTELDISHLGFAIWINNELFFRQASSQYGKVVDVSLIDYLDKARSSPTIKGINIIQVVLPEKPVCQLF